Protein AF-0000000068093371 (afdb_homodimer)

Nearest PDB structures (foldseek):
  1np6-assembly1_B  TM=8.761E-01  e=6.088E-17  Escherichia coli
  1np6-assembly1_A  TM=8.769E-01  e=4.099E-15  Escherichia coli
  4nkr-assembly2_E  TM=7.618E-01  e=5.782E-09  Bacillus spizizenii str. W23
  1w2g-assembly1_A  TM=4.265E-01  e=1.765E-03  Mycobacterium tuberculosis
  6yt1-assembly1_B  TM=3.254E-01  e=2.588E-03  Mycobacterium tuberculosis H37Rv

Solvent-accessible surface area (backbone atoms only — not comparable to full-atom values): 20012 Å² total; per-residue (Å²): 124,40,22,34,34,30,46,41,62,60,89,81,30,46,62,68,60,45,48,38,54,33,44,41,53,40,38,75,72,70,42,46,37,28,38,37,35,51,41,93,52,83,77,73,59,56,51,90,86,37,69,64,41,45,35,46,74,32,58,27,42,32,38,34,44,34,30,76,50,34,36,36,40,36,39,53,38,78,91,48,77,64,78,51,71,53,60,56,58,69,72,52,78,92,37,44,34,37,44,30,37,54,66,78,86,52,80,58,49,22,34,35,33,43,34,64,90,62,74,64,81,73,59,65,81,81,38,82,34,48,64,30,36,31,23,77,54,84,70,94,73,81,84,59,54,73,38,51,60,84,38,44,67,57,50,45,51,48,49,74,70,61,42,39,52,41,70,58,50,40,54,59,65,70,46,77,78,70,83,126,124,40,22,33,34,32,43,40,62,59,89,81,30,45,61,68,61,44,49,37,54,32,43,42,54,41,38,74,73,72,40,46,38,27,39,37,35,52,42,93,53,83,76,72,58,56,52,90,85,38,69,65,41,45,35,46,73,31,58,29,41,32,36,35,44,34,30,75,50,33,36,37,40,36,38,52,39,79,91,46,76,64,80,49,70,55,60,56,59,69,72,54,78,91,38,44,34,37,44,30,35,54,68,80,86,53,82,58,50,21,34,35,34,43,36,63,91,61,73,65,81,81,58,54,92,80,33,86,34,44,65,29,36,30,23,77,54,84,70,94,74,82,86,59,54,74,38,51,60,84,39,43,68,57,50,46,51,47,49,74,70,62,42,38,52,41,70,59,50,39,54,58,66,69,46,76,79,70,84,126

Radius of gyration: 23.77 Å; Cα contacts (8 Å, |Δi|>4): 686; chains: 2; bounding box: 48×75×51 Å

InterPro domains:
  IPR004435 Molybdopterin-guanine dinucleotide biosynthesis protein B (MobB) domain [PF03205] (4-136)
  IPR004435 Molybdopterin-guanine dinucleotide biosynthesis protein B (MobB) domain [TIGR00176] (4-161)
  IPR027417 P-loop containing nucleoside triphosphate hydrolase [G3DSA:3.40.50.300] (1-163)
  IPR027417 P-loop containing nucleoside triphosphate hydrolase [SSF52540] (3-130)
  IPR052539 Molybdopterin-guanine dinucleotide biosynthesis adapter [PTHR40072] (3-162)

Structure (mmCIF, N/CA/C/O backbone):
data_AF-0000000068093371-model_v1
#
loop_
_entity.id
_entity.type
_entity.pdbx_description
1 polymer 'Molybdopterin-guanine dinucleotide biosynthesis protein B'
#
loop_
_atom_site.group_PDB
_atom_site.id
_atom_site.type_symbol
_atom_site.label_atom_id
_atom_site.label_alt_id
_atom_site.label_comp_id
_atom_site.label_asym_id
_atom_site.label_entity_id
_atom_site.label_seq_id
_atom_site.pdbx_PDB_ins_code
_atom_site.Cartn_x
_atom_site.Cartn_y
_atom_site.Cartn_z
_atom_site.occupancy
_atom_site.B_iso_or_equiv
_atom_site.auth_seq_id
_atom_site.auth_comp_id
_atom_site.auth_asym_id
_atom_site.auth_atom_id
_atom_site.pdbx_PDB_model_num
ATOM 1 N N . MET A 1 1 ? -9.281 -19.953 6.152 1 89.56 1 MET A N 1
ATOM 2 C CA . MET A 1 1 ? -7.84 -19.859 6.359 1 89.56 1 MET A CA 1
ATOM 3 C C . MET A 1 1 ? -7.125 -19.531 5.055 1 89.56 1 MET A C 1
ATOM 5 O O . MET A 1 1 ? -7.414 -20.125 4.012 1 89.56 1 MET A O 1
ATOM 9 N N . THR A 1 2 ? -6.227 -18.5 5.043 1 97.75 2 THR A N 1
ATOM 10 C CA . THR A 1 2 ? -5.551 -18.031 3.834 1 97.75 2 THR A CA 1
ATOM 11 C C . THR A 1 2 ? -4.562 -19.094 3.34 1 97.75 2 THR A C 1
ATOM 13 O O . THR A 1 2 ? -3.848 -19.703 4.137 1 97.75 2 THR A O 1
ATOM 16 N N . ARG A 1 3 ? -4.566 -19.344 2.066 1 98.44 3 ARG A N 1
ATOM 17 C CA . ARG A 1 3 ? -3.586 -20.234 1.441 1 98.44 3 ARG A CA 1
ATOM 18 C C . ARG A 1 3 ? -2.814 -19.5 0.346 1 98.44 3 ARG A C 1
ATOM 20 O O . ARG A 1 3 ? -3.293 -18.5 -0.201 1 98.44 3 ARG A O 1
ATOM 27 N N . ILE A 1 4 ? -1.592 -20.031 0.047 1 98.06 4 ILE A N 1
ATOM 28 C CA . ILE A 1 4 ? -0.713 -19.344 -0.888 1 98.06 4 ILE A CA 1
ATOM 29 C C . ILE A 1 4 ? -0.173 -20.328 -1.918 1 98.06 4 ILE A C 1
ATOM 31 O O . ILE A 1 4 ? 0.078 -21.484 -1.599 1 98.06 4 ILE A O 1
ATOM 35 N N . ILE A 1 5 ? 0.014 -19.891 -3.1 1 98 5 ILE A N 1
ATOM 36 C CA . ILE A 1 5 ? 0.664 -20.672 -4.141 1 98 5 ILE A CA 1
ATOM 37 C C . ILE A 1 5 ? 1.373 -19.75 -5.121 1 98 5 ILE A C 1
ATOM 39 O O . ILE A 1 5 ? 0.874 -18.656 -5.43 1 98 5 ILE A O 1
ATOM 43 N N . GLY A 1 6 ? 2.496 -20.188 -5.535 1 97.31 6 GLY A N 1
ATOM 44 C CA . GLY A 1 6 ? 3.279 -19.406 -6.477 1 97.31 6 GLY A CA 1
ATOM 45 C C . GLY A 1 6 ? 3.072 -19.828 -7.918 1 97.31 6 GLY A C 1
ATOM 46 O O . GLY A 1 6 ? 2.607 -20.938 -8.188 1 97.31 6 GLY A O 1
ATOM 47 N N . PHE A 1 7 ? 3.371 -18.938 -8.82 1 97.06 7 PHE A N 1
ATOM 48 C CA . PHE A 1 7 ? 3.451 -19.188 -10.25 1 97.06 7 PHE A CA 1
ATOM 49 C C . PHE A 1 7 ? 4.84 -18.859 -10.781 1 97.06 7 PHE A C 1
ATOM 51 O O . PHE A 1 7 ? 5.312 -17.719 -10.633 1 97.06 7 PHE A O 1
ATOM 58 N N . ALA A 1 8 ? 5.43 -19.828 -11.305 1 95.81 8 ALA A N 1
ATOM 59 C CA . ALA A 1 8 ? 6.785 -19.672 -11.82 1 95.81 8 ALA A CA 1
ATOM 60 C C . ALA A 1 8 ? 6.816 -19.828 -13.336 1 95.81 8 ALA A C 1
ATOM 62 O O . ALA A 1 8 ? 6.012 -20.578 -13.906 1 95.81 8 ALA A O 1
ATOM 63 N N . GLY A 1 9 ? 7.75 -19.234 -13.922 1 94.38 9 GLY A N 1
ATOM 64 C CA . GLY A 1 9 ? 7.934 -19.281 -15.359 1 94.38 9 GLY A CA 1
ATOM 65 C C . GLY A 1 9 ? 8.797 -18.156 -15.891 1 94.38 9 GLY A C 1
ATOM 66 O O . GLY A 1 9 ? 8.969 -17.125 -15.227 1 94.38 9 GLY A O 1
ATOM 67 N N . TRP A 1 10 ? 9.328 -18.359 -17.047 1 92.81 10 TRP A N 1
ATOM 68 C CA . TRP A 1 10 ? 10.172 -17.344 -17.672 1 92.81 10 TRP A CA 1
ATOM 69 C C . TRP A 1 10 ? 9.344 -16.172 -18.172 1 92.81 10 TRP A C 1
ATOM 71 O O . TRP A 1 10 ? 8.133 -16.297 -18.375 1 92.81 10 TRP A O 1
ATOM 81 N N . SER A 1 11 ? 10.023 -14.984 -18.25 1 89.69 11 SER A N 1
ATOM 82 C CA . SER A 1 11 ? 9.359 -13.844 -18.859 1 89.69 11 SER A CA 1
ATOM 83 C C . SER A 1 11 ? 8.742 -14.219 -20.203 1 89.69 11 SER A C 1
ATOM 85 O O . SER A 1 11 ? 9.375 -14.906 -21 1 89.69 11 SER A O 1
ATOM 87 N N . GLY A 1 12 ? 7.531 -13.859 -20.422 1 89.69 12 GLY A N 1
ATOM 88 C CA . GLY A 1 12 ? 6.867 -14.141 -21.672 1 89.69 12 GLY A CA 1
ATOM 89 C C . GLY A 1 12 ? 6.074 -15.43 -21.656 1 89.69 12 GLY A C 1
ATOM 90 O O . GLY A 1 12 ? 5.402 -15.766 -22.641 1 89.69 12 GLY A O 1
ATOM 91 N N . ALA A 1 13 ? 6.121 -16.125 -20.578 1 92.56 13 ALA A N 1
ATOM 92 C CA . ALA A 1 13 ? 5.438 -17.422 -20.484 1 92.56 13 ALA A CA 1
ATOM 93 C C . ALA A 1 13 ? 3.93 -17.234 -20.359 1 92.56 13 ALA A C 1
ATOM 95 O O . ALA A 1 13 ? 3.166 -18.188 -20.531 1 92.56 13 ALA A O 1
ATOM 96 N N . GLY A 1 14 ? 3.527 -16 -20.047 1 90.62 14 GLY A N 1
ATOM 97 C CA . GLY A 1 14 ? 2.102 -15.727 -19.953 1 90.62 14 GLY A CA 1
ATOM 98 C C . GLY A 1 14 ? 1.577 -15.742 -18.531 1 90.62 14 GLY A C 1
ATOM 99 O O . GLY A 1 14 ? 0.38 -15.938 -18.312 1 90.62 14 GLY A O 1
ATOM 100 N N . LYS A 1 15 ? 2.393 -15.602 -17.531 1 92.31 15 LYS A N 1
ATOM 101 C CA . LYS A 1 15 ? 1.997 -15.648 -16.125 1 92.31 15 LYS A CA 1
ATOM 102 C C . LYS A 1 15 ? 0.965 -14.57 -15.805 1 92.31 15 LYS A C 1
ATOM 104 O O . LYS A 1 15 ? -0.084 -14.867 -15.227 1 92.31 15 LYS A O 1
ATOM 109 N N . THR A 1 16 ? 1.227 -13.375 -16.156 1 88.81 16 THR A N 1
ATOM 110 C CA . THR A 1 16 ? 0.337 -12.258 -15.852 1 88.81 16 THR A CA 1
ATOM 111 C C . THR A 1 16 ? -1.037 -12.477 -16.484 1 88.81 16 THR A C 1
ATOM 113 O O . THR A 1 16 ? -2.062 -12.266 -15.828 1 88.81 16 THR A O 1
ATOM 116 N N . GLN A 1 17 ? -1.043 -12.914 -17.734 1 89.75 17 GLN A N 1
ATOM 117 C CA . GLN A 1 17 ? -2.305 -13.211 -18.406 1 89.75 17 GLN A CA 1
ATOM 118 C C . GLN A 1 17 ? -3.059 -14.328 -17.688 1 89.75 17 GLN A C 1
ATOM 120 O O . GLN A 1 17 ? -4.27 -14.234 -17.484 1 89.75 17 GLN A O 1
ATOM 125 N N . LEU A 1 18 ? -2.346 -15.328 -17.469 1 95.25 18 LEU A N 1
ATOM 126 C CA . LEU A 1 18 ? -2.963 -16.453 -16.797 1 95.25 18 LEU A CA 1
ATOM 127 C C . LEU A 1 18 ? -3.605 -16.016 -15.484 1 95.25 18 LEU A C 1
ATOM 129 O O . LEU A 1 18 ? -4.754 -16.359 -15.203 1 95.25 18 LEU A O 1
ATOM 133 N N . LEU A 1 19 ? -2.902 -15.211 -14.688 1 95.94 19 LEU A N 1
ATOM 134 C CA . LEU A 1 19 ? -3.406 -14.781 -13.391 1 95.94 19 LEU A CA 1
ATOM 135 C C . LEU A 1 19 ? -4.629 -13.883 -13.547 1 95.94 19 LEU A C 1
ATOM 137 O O . LEU A 1 19 ? -5.578 -13.977 -12.766 1 95.94 19 LEU A O 1
ATOM 141 N N . SER A 1 20 ? -4.629 -13.055 -14.516 1 94.69 20 SER A N 1
ATOM 142 C CA . SER A 1 20 ? -5.734 -12.125 -14.727 1 94.69 20 SER A CA 1
ATOM 143 C C . SER A 1 20 ? -7.031 -12.875 -15.031 1 94.69 20 SER A C 1
ATOM 145 O O . SER A 1 20 ? -8.117 -12.391 -14.719 1 94.69 20 SER A O 1
ATOM 147 N N . ARG A 1 21 ? -6.91 -14.016 -15.617 1 96.56 21 ARG A N 1
ATOM 148 C CA . ARG A 1 21 ? -8.094 -14.805 -15.945 1 96.56 21 ARG A CA 1
ATOM 149 C C . ARG A 1 21 ? -8.398 -15.82 -14.844 1 96.56 21 ARG A C 1
ATOM 151 O O . ARG A 1 21 ? -9.547 -16.25 -14.688 1 96.56 21 ARG A O 1
ATOM 158 N N . LEU A 1 22 ? -7.371 -16.172 -14.164 1 98.12 22 LEU A N 1
ATOM 159 C CA . LEU A 1 22 ? -7.531 -17.109 -13.055 1 98.12 22 LEU A CA 1
ATOM 160 C C . LEU A 1 22 ? -8.289 -16.453 -11.906 1 98.12 22 LEU A C 1
ATOM 162 O O . LEU A 1 22 ? -9.125 -17.109 -11.266 1 98.12 22 LEU A O 1
ATOM 166 N N . ILE A 1 23 ? -8.086 -15.195 -11.617 1 98.19 23 ILE A N 1
ATOM 167 C CA . ILE A 1 23 ? -8.664 -14.477 -10.484 1 98.19 23 ILE A CA 1
ATOM 168 C C . ILE A 1 23 ? -10.188 -14.492 -10.586 1 98.19 23 ILE A C 1
ATOM 170 O O . ILE A 1 23 ? -10.883 -14.938 -9.664 1 98.19 23 ILE A O 1
ATOM 174 N N . PRO A 1 24 ? -10.734 -14.164 -11.734 1 97.56 24 PRO A N 1
ATOM 175 C CA . PRO A 1 24 ? -12.195 -14.234 -11.859 1 97.56 24 PRO A CA 1
ATOM 176 C C . PRO A 1 24 ? -12.734 -15.648 -11.68 1 97.56 24 PRO A C 1
ATOM 178 O O . PRO A 1 24 ? -13.844 -15.828 -11.172 1 97.56 24 PRO A O 1
ATOM 181 N N . CYS A 1 25 ? -12 -16.578 -12.156 1 97.88 25 CYS A N 1
ATOM 182 C CA . CYS A 1 25 ? -12.422 -17.969 -12.016 1 97.88 25 CYS A CA 1
ATOM 183 C C . CYS A 1 25 ? -12.539 -18.359 -10.547 1 97.88 25 CYS A C 1
ATOM 185 O O . CYS A 1 25 ? -13.539 -18.938 -10.125 1 97.88 25 CYS A O 1
ATOM 187 N N . LEU A 1 26 ? -11.547 -18.016 -9.789 1 98.44 26 LEU A N 1
ATOM 188 C CA . LEU A 1 26 ? -11.555 -18.312 -8.359 1 98.44 26 LEU A CA 1
ATOM 189 C C . LEU A 1 26 ? -12.641 -17.516 -7.645 1 98.44 26 LEU A C 1
ATOM 191 O O . LEU A 1 26 ? -13.312 -18.047 -6.754 1 98.44 26 LEU A O 1
ATOM 195 N N . LYS A 1 27 ? -12.836 -16.312 -8.031 1 97.56 27 LYS A N 1
ATOM 196 C CA . LYS A 1 27 ? -13.883 -15.477 -7.441 1 97.56 27 LYS A CA 1
ATOM 197 C C . LYS A 1 27 ? -15.266 -16.062 -7.711 1 97.56 27 LYS A C 1
ATOM 199 O O . LYS A 1 27 ? -16.125 -16.062 -6.828 1 97.56 27 LYS A O 1
ATOM 204 N N . ALA A 1 28 ? -15.469 -16.516 -8.898 1 97.25 28 ALA A N 1
ATOM 205 C CA . ALA A 1 28 ? -16.75 -17.125 -9.281 1 97.25 28 ALA A CA 1
ATOM 206 C C . ALA A 1 28 ? -17.062 -18.344 -8.414 1 97.25 28 ALA A C 1
ATOM 208 O O . ALA A 1 28 ? -18.219 -18.688 -8.227 1 97.25 28 ALA A O 1
ATOM 209 N N . ARG A 1 29 ? -16.062 -18.906 -7.922 1 98.06 29 ARG A N 1
ATOM 210 C CA . ARG A 1 29 ? -16.219 -20.078 -7.055 1 98.06 29 ARG A CA 1
ATOM 211 C C . ARG A 1 29 ? -16.438 -19.656 -5.605 1 98.06 29 ARG A C 1
ATOM 213 O O . ARG A 1 29 ? -16.531 -20.5 -4.715 1 98.06 29 ARG A O 1
ATOM 220 N N . GLY A 1 30 ? -16.406 -18.375 -5.352 1 97.25 30 GLY A N 1
ATOM 221 C CA . GLY A 1 30 ? -16.719 -17.859 -4.031 1 97.25 30 GLY A CA 1
ATOM 222 C C . GLY A 1 30 ? -15.484 -17.547 -3.209 1 97.25 30 GLY A C 1
ATOM 223 O O . GLY A 1 30 ? -15.578 -17.312 -2.002 1 97.25 30 GLY A O 1
ATOM 224 N N . HIS A 1 31 ? -14.289 -17.547 -3.838 1 98.12 31 HIS A N 1
ATOM 225 C CA . HIS A 1 31 ? -13.055 -17.312 -3.094 1 98.12 31 HIS A CA 1
ATOM 226 C C . HIS A 1 31 ? -12.625 -15.852 -3.18 1 98.12 31 HIS A C 1
ATOM 228 O O . HIS A 1 31 ? -12.75 -15.227 -4.234 1 98.12 31 HIS A O 1
ATOM 234 N N . SER A 1 32 ? -12.172 -15.297 -2.08 1 97.69 32 SER A N 1
ATOM 235 C CA . SER A 1 32 ? -11.43 -14.039 -2.121 1 97.69 32 SER A CA 1
ATOM 236 C C . SER A 1 32 ? -9.969 -14.273 -2.51 1 97.69 32 SER A C 1
ATOM 238 O O . SER A 1 32 ? -9.367 -15.273 -2.115 1 97.69 32 SER A O 1
ATOM 240 N N . VAL A 1 33 ? -9.43 -13.305 -3.34 1 98.38 33 VAL A N 1
ATOM 241 C CA . VAL A 1 33 ? -8.102 -13.555 -3.902 1 98.38 33 VAL A CA 1
ATOM 242 C C . VAL A 1 33 ? -7.277 -12.266 -3.863 1 98.38 33 VAL A C 1
ATOM 244 O O . VAL A 1 33 ? -7.793 -11.18 -4.156 1 98.38 33 VAL A O 1
ATOM 247 N N . SER A 1 34 ? -6.02 -12.32 -3.463 1 98.44 34 SER A N 1
ATOM 248 C CA . SER A 1 34 ? -5.027 -11.258 -3.596 1 98.44 34 SER A CA 1
ATOM 249 C C . SER A 1 34 ? -3.795 -11.75 -4.352 1 98.44 34 SER A C 1
ATOM 251 O O . SER A 1 34 ? -3.617 -12.953 -4.551 1 98.44 34 SER A O 1
ATOM 253 N N . THR A 1 35 ? -3.002 -10.82 -4.832 1 98.06 35 THR A N 1
ATOM 254 C CA . THR A 1 35 ? -1.802 -11.195 -5.57 1 98.06 35 THR A CA 1
ATOM 255 C C . THR A 1 35 ? -0.577 -10.477 -5.016 1 98.06 35 THR A C 1
ATOM 257 O O . THR A 1 35 ? -0.692 -9.375 -4.469 1 98.06 35 THR A O 1
ATOM 260 N N . LEU A 1 36 ? 0.534 -11.117 -5.094 1 97.38 36 LEU A N 1
ATOM 261 C CA . LEU A 1 36 ? 1.845 -10.594 -4.73 1 97.38 36 LEU A CA 1
ATOM 262 C C . LEU A 1 36 ? 2.861 -10.844 -5.836 1 97.38 36 LEU A C 1
ATOM 264 O O . LEU A 1 36 ? 2.994 -11.977 -6.316 1 97.38 36 LEU A O 1
ATOM 268 N N . LYS A 1 37 ? 3.49 -9.781 -6.281 1 94.56 37 LYS A N 1
ATOM 269 C CA . LYS A 1 37 ? 4.484 -9.922 -7.344 1 94.56 37 LYS A CA 1
ATOM 270 C C . LYS A 1 37 ? 5.805 -9.266 -6.949 1 94.56 37 LYS A C 1
ATOM 272 O O . LYS A 1 37 ? 5.824 -8.125 -6.492 1 94.56 37 LYS A O 1
ATOM 277 N N . HIS A 1 38 ? 6.84 -9.961 -7.086 1 93.44 38 HIS A N 1
ATOM 278 C CA . HIS A 1 38 ? 8.172 -9.367 -7.008 1 93.44 38 HIS A CA 1
ATOM 279 C C . HIS A 1 38 ? 8.68 -8.984 -8.391 1 93.44 38 HIS A C 1
ATOM 281 O O . HIS A 1 38 ? 8.859 -9.844 -9.258 1 93.44 38 HIS A O 1
ATOM 287 N N . ALA A 1 39 ? 8.914 -7.688 -8.531 1 87.56 39 ALA A N 1
ATOM 288 C CA . ALA A 1 39 ? 9.406 -7.176 -9.812 1 87.56 39 ALA A CA 1
ATOM 289 C C . ALA A 1 39 ? 10.93 -7.074 -9.805 1 87.56 39 ALA A C 1
ATOM 291 O O . ALA A 1 39 ? 11.523 -6.609 -8.828 1 87.56 39 ALA A O 1
ATOM 292 N N . HIS A 1 40 ? 11.57 -7.598 -10.812 1 79.12 40 HIS A N 1
ATOM 293 C CA . HIS A 1 40 ? 13.023 -7.559 -10.93 1 79.12 40 HIS A CA 1
ATOM 294 C C . HIS A 1 40 ? 13.516 -6.133 -11.164 1 79.12 40 HIS A C 1
ATOM 296 O O . HIS A 1 40 ? 14.641 -5.793 -10.797 1 79.12 40 HIS A O 1
ATOM 302 N N . HIS A 1 41 ? 12.711 -5.375 -11.797 1 77.56 41 HIS A N 1
ATOM 303 C CA . HIS A 1 41 ? 13.102 -3.996 -12.055 1 77.56 41 HIS A CA 1
ATOM 304 C C . HIS A 1 41 ? 12.352 -3.029 -11.141 1 77.56 41 HIS A C 1
ATOM 306 O O . HIS A 1 41 ? 11.281 -3.359 -10.625 1 77.56 41 HIS A O 1
ATOM 312 N N . THR A 1 42 ? 13.07 -1.919 -10.992 1 72 42 THR A N 1
ATOM 313 C CA . THR A 1 42 ? 12.438 -0.863 -10.211 1 72 42 THR A CA 1
ATOM 314 C C . THR A 1 42 ? 11.148 -0.398 -10.883 1 72 42 THR A C 1
ATOM 316 O O . THR A 1 42 ? 11.094 -0.253 -12.109 1 72 42 THR A O 1
ATOM 319 N N . PHE A 1 43 ? 10.094 -0.419 -10.133 1 75.25 43 PHE A N 1
ATOM 320 C CA . PHE A 1 43 ? 8.797 0.019 -10.633 1 75.25 43 PHE A CA 1
ATOM 321 C C . PHE A 1 43 ? 8.344 1.291 -9.93 1 75.25 43 PHE A C 1
ATOM 323 O O . PHE A 1 43 ? 8.875 1.646 -8.875 1 75.25 43 PHE A O 1
ATOM 330 N N . ASP A 1 44 ? 7.613 2.096 -10.711 1 76.12 44 ASP A N 1
ATOM 331 C CA . ASP A 1 44 ? 6.871 3.176 -10.062 1 76.12 44 ASP A CA 1
ATOM 332 C C . ASP A 1 44 ? 5.375 3.061 -10.344 1 76.12 44 ASP A C 1
ATOM 334 O O . ASP A 1 44 ? 4.949 3.123 -11.5 1 76.12 44 ASP A O 1
ATOM 338 N N . ILE A 1 45 ? 4.629 2.723 -9.297 1 76.81 45 ILE A N 1
ATOM 339 C CA . ILE A 1 45 ? 3.189 2.553 -9.461 1 76.81 45 ILE A CA 1
ATOM 340 C C . ILE A 1 45 ? 2.52 3.918 -9.602 1 76.81 45 ILE A C 1
ATOM 342 O O . ILE A 1 45 ? 1.455 4.035 -10.211 1 76.81 45 ILE A O 1
ATOM 346 N N . ASP A 1 46 ? 3.156 4.91 -9.016 1 78.44 46 ASP A N 1
ATOM 347 C CA . ASP A 1 46 ? 2.555 6.242 -9.078 1 78.44 46 ASP A CA 1
ATOM 348 C C . ASP A 1 46 ? 3.176 7.07 -10.203 1 78.44 46 ASP A C 1
ATOM 350 O O . ASP A 1 46 ? 4.09 6.613 -10.891 1 78.44 46 ASP A O 1
ATOM 354 N N . THR A 1 47 ? 2.449 8.156 -10.57 1 76.19 47 THR A N 1
ATOM 355 C CA . THR A 1 47 ? 2.863 9.031 -11.656 1 76.19 47 THR A CA 1
ATOM 356 C C . THR A 1 47 ? 3.523 10.297 -11.102 1 76.19 47 THR A C 1
ATOM 358 O O . THR A 1 47 ? 3.033 10.891 -10.141 1 76.19 47 THR A O 1
ATOM 361 N N . PRO A 1 48 ? 4.641 10.695 -11.773 1 71.88 48 PRO A N 1
ATOM 362 C CA . PRO A 1 48 ? 5.238 11.969 -11.391 1 71.88 48 PRO A CA 1
ATOM 363 C C . PRO A 1 48 ? 4.227 13.117 -11.383 1 71.88 48 PRO A C 1
ATOM 365 O O . PRO A 1 48 ? 3.4 13.219 -12.289 1 71.88 48 PRO A O 1
ATOM 368 N N . GLY A 1 49 ? 4.273 13.93 -10.289 1 72.44 49 GLY A N 1
ATOM 369 C CA . GLY A 1 49 ? 3.363 15.055 -10.188 1 72.44 49 GLY A CA 1
ATOM 370 C C . GLY A 1 49 ? 2.236 14.82 -9.195 1 72.44 49 GLY A C 1
ATOM 371 O O . GLY A 1 49 ? 1.588 15.773 -8.75 1 72.44 49 GLY A O 1
ATOM 372 N N . LYS A 1 50 ? 2.02 13.586 -8.844 1 80.94 50 LYS A N 1
ATOM 373 C CA . LYS A 1 50 ? 1.003 13.273 -7.848 1 80.94 50 LYS A CA 1
ATOM 374 C C . LYS A 1 50 ? 1.522 13.539 -6.438 1 80.94 50 LYS A C 1
ATOM 376 O O . LYS A 1 50 ? 2.734 13.562 -6.211 1 80.94 50 LYS A O 1
ATOM 381 N N . ASP A 1 51 ? 0.644 13.812 -5.57 1 84.44 51 ASP A N 1
ATOM 382 C CA . ASP A 1 51 ? 1.012 14.078 -4.184 1 84.44 51 ASP A CA 1
ATOM 383 C C . ASP A 1 51 ? 1.846 12.938 -3.605 1 84.44 51 ASP A C 1
ATOM 385 O O . ASP A 1 51 ? 2.842 13.172 -2.92 1 84.44 51 ASP A O 1
ATOM 389 N N . SER A 1 52 ? 1.433 11.711 -3.928 1 87.81 52 SER A N 1
ATOM 390 C CA . SER A 1 52 ? 2.145 10.547 -3.412 1 87.81 52 SER A CA 1
ATOM 391 C C . SER A 1 52 ? 3.592 10.523 -3.893 1 87.81 52 SER A C 1
ATOM 393 O O . SER A 1 52 ? 4.508 10.281 -3.105 1 87.81 52 SER A O 1
ATOM 395 N N . PHE A 1 53 ? 3.807 10.844 -5.164 1 86.81 53 PHE A N 1
ATOM 396 C CA . PHE A 1 53 ? 5.145 10.875 -5.746 1 86.81 53 PHE A CA 1
ATOM 397 C C . PHE A 1 53 ? 5.992 11.961 -5.086 1 86.81 53 PHE A C 1
ATOM 399 O O . PHE A 1 53 ? 7.133 11.711 -4.691 1 86.81 53 PHE A O 1
ATOM 406 N N . ARG A 1 54 ? 5.438 13.086 -4.93 1 90.31 54 ARG A N 1
ATOM 407 C CA . ARG A 1 54 ? 6.145 14.219 -4.348 1 90.31 54 ARG A CA 1
ATOM 408 C C . ARG A 1 54 ? 6.586 13.914 -2.92 1 90.31 54 ARG A C 1
ATOM 410 O O . ARG A 1 54 ? 7.711 14.234 -2.531 1 90.31 54 ARG A O 1
ATOM 417 N N . HIS A 1 55 ? 5.734 13.344 -2.18 1 94.06 55 HIS A N 1
ATOM 418 C CA . HIS A 1 55 ? 6.062 13.055 -0.789 1 94.06 55 HIS A CA 1
ATOM 419 C C . HIS A 1 55 ? 7.156 12 -0.688 1 94.06 55 HIS A C 1
ATOM 421 O O . HIS A 1 55 ? 8.047 12.102 0.156 1 94.06 55 HIS A O 1
ATOM 427 N N . ARG A 1 56 ? 7.098 10.977 -1.554 1 92.5 56 ARG A N 1
ATOM 428 C CA . ARG A 1 56 ? 8.133 9.953 -1.568 1 92.5 56 ARG A CA 1
ATOM 429 C C . ARG A 1 56 ? 9.492 10.555 -1.932 1 92.5 56 ARG A C 1
ATOM 431 O O . ARG A 1 56 ? 10.492 10.281 -1.267 1 92.5 56 ARG A O 1
ATOM 438 N N . GLU A 1 57 ? 9.469 11.352 -2.938 1 92 57 GLU A N 1
ATOM 439 C CA . GLU A 1 57 ? 10.695 12.008 -3.377 1 92 57 GLU A CA 1
ATOM 440 C C . GLU A 1 57 ? 11.258 12.914 -2.285 1 92 57 GLU A C 1
ATOM 442 O O . GLU A 1 57 ? 12.477 13.055 -2.15 1 92 57 GLU A O 1
ATOM 447 N N . ALA A 1 58 ? 10.328 13.5 -1.53 1 94.44 58 ALA A N 1
ATOM 448 C CA . ALA A 1 58 ? 10.719 14.414 -0.46 1 94.44 58 ALA A CA 1
ATOM 449 C C . ALA A 1 58 ? 11.328 13.648 0.713 1 94.44 58 ALA A C 1
ATOM 451 O O . ALA A 1 58 ? 11.898 14.258 1.626 1 94.44 58 ALA A O 1
ATOM 452 N N . GLY A 1 59 ? 11.156 12.336 0.738 1 95.25 59 GLY A N 1
ATOM 453 C CA . GLY A 1 59 ? 11.852 11.555 1.748 1 95.25 59 GLY A CA 1
ATOM 454 C C . GLY A 1 59 ? 10.922 10.797 2.67 1 95.25 59 GLY A C 1
ATOM 455 O O . GLY A 1 59 ? 11.359 10.164 3.631 1 95.25 59 GLY A O 1
ATOM 456 N N . ALA A 1 60 ? 9.648 10.867 2.438 1 96.81 60 ALA A N 1
ATOM 457 C CA . ALA A 1 60 ? 8.703 10.133 3.273 1 96.81 60 ALA A CA 1
ATOM 458 C C . ALA A 1 60 ? 8.992 8.633 3.232 1 96.81 60 ALA A C 1
ATOM 460 O O . ALA A 1 60 ? 9.289 8.078 2.17 1 96.81 60 ALA A O 1
ATOM 461 N N . THR A 1 61 ? 8.883 7.977 4.398 1 96.81 61 THR A N 1
ATOM 462 C CA . THR A 1 61 ? 9.078 6.531 4.488 1 96.81 61 THR A CA 1
ATOM 463 C C . THR A 1 61 ? 7.918 5.793 3.822 1 96.81 61 THR A C 1
ATOM 465 O O . THR A 1 61 ? 8.133 4.898 3.002 1 96.81 61 THR A O 1
ATOM 468 N N . GLU A 1 62 ? 6.754 6.164 4.168 1 97.56 62 GLU A N 1
ATOM 469 C CA . GLU A 1 62 ? 5.531 5.633 3.562 1 97.56 62 GLU A CA 1
ATOM 470 C C . GLU A 1 62 ? 4.578 6.758 3.17 1 97.56 62 GLU A C 1
ATOM 472 O O . GLU A 1 62 ? 4.547 7.809 3.818 1 97.56 62 GLU A O 1
ATOM 477 N N . VAL A 1 63 ? 3.875 6.5 2.141 1 96.44 63 VAL A N 1
ATOM 478 C CA . VAL A 1 63 ? 2.766 7.348 1.717 1 96.44 63 VAL A CA 1
ATOM 479 C C . VAL A 1 63 ? 1.499 6.508 1.568 1 96.44 63 VAL A C 1
ATOM 481 O O . VAL A 1 63 ? 1.488 5.512 0.839 1 96.44 63 VAL A O 1
ATOM 484 N N . LEU A 1 64 ? 0.491 6.863 2.309 1 96.94 64 LEU A N 1
ATOM 485 C CA . LEU A 1 64 ? -0.804 6.203 2.195 1 96.94 64 LEU A CA 1
ATOM 486 C C . LEU A 1 64 ? -1.851 7.152 1.622 1 96.94 64 LEU A C 1
ATOM 488 O O . LEU A 1 64 ? -2.043 8.258 2.137 1 96.94 64 LEU A O 1
ATOM 492 N N . ILE A 1 65 ? -2.455 6.781 0.553 1 94.62 65 ILE A N 1
ATOM 493 C CA . ILE A 1 65 ? -3.557 7.531 -0.042 1 94.62 65 ILE A CA 1
ATOM 494 C C . ILE A 1 65 ? -4.844 6.715 0.046 1 94.62 65 ILE A C 1
ATOM 496 O O . ILE A 1 65 ? -4.879 5.555 -0.368 1 94.62 65 ILE A O 1
ATOM 500 N N . ALA A 1 66 ? -5.867 7.328 0.586 1 94.62 66 ALA A N 1
ATOM 501 C CA . ALA A 1 66 ? -7.141 6.637 0.764 1 94.62 66 ALA A CA 1
ATOM 502 C C . ALA A 1 66 ? -8.273 7.398 0.091 1 94.62 66 ALA A C 1
ATOM 504 O O . ALA A 1 66 ? -8.258 8.633 0.039 1 94.62 66 ALA A O 1
ATOM 505 N N . SER A 1 67 ? -9.203 6.703 -0.402 1 92.25 67 SER A N 1
ATOM 506 C CA . SER A 1 67 ? -10.453 7.223 -0.951 1 92.25 67 SER A CA 1
ATOM 507 C C . SER A 1 67 ? -11.617 6.289 -0.65 1 92.25 67 SER A C 1
ATOM 509 O O . SER A 1 67 ? -11.469 5.32 0.101 1 92.25 67 SER A O 1
ATOM 511 N N . SER A 1 68 ? -12.789 6.664 -1.206 1 90.44 68 SER A N 1
ATOM 512 C CA . SER A 1 68 ? -13.969 5.836 -1.003 1 90.44 68 SER A CA 1
ATOM 513 C C . SER A 1 68 ? -13.883 4.535 -1.799 1 90.44 68 SER A C 1
ATOM 515 O O . SER A 1 68 ? -14.609 3.582 -1.522 1 90.44 68 SER A O 1
ATOM 517 N N . ALA A 1 69 ? -13 4.406 -2.771 1 91.62 69 ALA A N 1
ATOM 518 C CA . ALA A 1 69 ? -12.938 3.24 -3.648 1 91.62 69 ALA A CA 1
ATOM 519 C C . ALA A 1 69 ? -11.82 2.291 -3.23 1 91.62 69 ALA A C 1
ATOM 521 O O . ALA A 1 69 ? -11.945 1.072 -3.365 1 91.62 69 ALA A O 1
ATOM 522 N N . ARG A 1 70 ? -10.742 2.916 -2.799 1 93.88 70 ARG A N 1
ATOM 523 C CA . ARG A 1 70 ? -9.555 2.107 -2.512 1 93.88 70 ARG A CA 1
ATOM 524 C C . ARG A 1 70 ? -8.562 2.875 -1.645 1 93.88 70 ARG A C 1
ATOM 526 O O . ARG A 1 70 ? -8.719 4.082 -1.434 1 93.88 70 ARG A O 1
ATOM 533 N N . TRP A 1 71 ? -7.582 2.166 -1.156 1 94.56 71 TRP A N 1
ATOM 534 C CA . TRP A 1 71 ? -6.406 2.822 -0.597 1 94.56 71 TRP A CA 1
ATOM 535 C C . TRP A 1 71 ? -5.125 2.158 -1.089 1 94.56 71 TRP A C 1
ATOM 537 O O . TRP A 1 71 ? -5.137 0.99 -1.485 1 94.56 71 TRP A O 1
ATOM 547 N N . ALA A 1 72 ? -4.074 2.928 -1.118 1 95.06 72 ALA A N 1
ATOM 548 C CA . ALA A 1 72 ? -2.75 2.494 -1.56 1 95.06 72 ALA A CA 1
ATOM 549 C C . ALA A 1 72 ? -1.676 2.898 -0.555 1 95.06 72 ALA A C 1
ATOM 551 O O . ALA A 1 72 ? -1.665 4.035 -0.072 1 95.06 72 ALA A O 1
ATOM 552 N N . LEU A 1 73 ? -0.871 1.995 -0.19 1 96.44 73 LEU A N 1
ATOM 553 C CA . LEU A 1 73 ? 0.269 2.213 0.694 1 96.44 73 LEU A CA 1
ATOM 554 C C . LEU A 1 73 ? 1.58 1.934 -0.032 1 96.44 73 LEU A C 1
ATOM 556 O O . LEU A 1 73 ? 1.776 0.842 -0.573 1 96.44 73 LEU A O 1
ATOM 560 N N . MET A 1 74 ? 2.422 2.922 -0.07 1 95.38 74 MET A N 1
ATOM 561 C CA . MET A 1 74 ? 3.742 2.781 -0.681 1 95.38 74 MET A CA 1
ATOM 562 C C . MET A 1 74 ? 4.844 2.924 0.364 1 95.38 74 MET A C 1
ATOM 564 O O . MET A 1 74 ? 4.805 3.836 1.191 1 95.38 74 MET A O 1
ATOM 568 N N . HIS A 1 75 ? 5.777 2.076 0.295 1 96.25 75 HIS A N 1
ATOM 569 C CA . HIS A 1 75 ? 6.906 2.07 1.219 1 96.25 75 HIS A CA 1
ATOM 570 C C . HIS A 1 75 ? 8.227 2.152 0.469 1 96.25 75 HIS A C 1
ATOM 572 O O . HIS A 1 75 ? 8.539 1.289 -0.355 1 96.25 75 HIS A O 1
ATOM 578 N N . GLU A 1 76 ? 9.008 3.15 0.778 1 95.12 76 GLU A N 1
ATOM 579 C CA . GLU A 1 76 ? 10.344 3.309 0.208 1 95.12 76 GLU A CA 1
ATOM 580 C C . GLU A 1 76 ? 11.391 2.611 1.065 1 95.12 76 GLU A C 1
ATOM 582 O O . GLU A 1 76 ? 11.539 2.922 2.25 1 95.12 76 GLU A O 1
ATOM 587 N N . LEU A 1 77 ? 12.117 1.667 0.486 1 93.31 77 LEU A N 1
ATOM 588 C CA . LEU A 1 77 ? 13.102 0.916 1.257 1 93.31 77 LEU A CA 1
ATOM 589 C C . LEU A 1 77 ? 14.344 1.766 1.537 1 93.31 77 LEU A C 1
ATOM 591 O O . LEU A 1 77 ? 14.898 1.714 2.635 1 93.31 77 LEU A O 1
ATOM 595 N N . ARG A 1 78 ? 14.797 2.568 0.434 1 89.94 78 ARG A N 1
ATOM 596 C CA . ARG A 1 78 ? 16.016 3.359 0.529 1 89.94 78 ARG A CA 1
ATOM 597 C C . ARG A 1 78 ? 17.188 2.498 0.987 1 89.94 78 ARG A C 1
ATOM 599 O O . ARG A 1 78 ? 17.609 1.583 0.276 1 89.94 78 ARG A O 1
ATOM 606 N N . ASP A 1 79 ? 17.641 2.531 2.334 1 87.06 79 ASP A N 1
ATOM 607 C CA . ASP A 1 79 ? 18.812 1.795 2.779 1 87.06 79 ASP A CA 1
ATOM 608 C C . ASP A 1 79 ? 18.422 0.529 3.535 1 87.06 79 ASP A C 1
ATOM 610 O O . ASP A 1 79 ? 19.281 -0.177 4.07 1 87.06 79 ASP A O 1
ATOM 614 N N . GLU A 1 80 ? 17.172 0.262 3.527 1 90.81 80 GLU A N 1
ATOM 615 C CA . GLU A 1 80 ? 16.703 -0.95 4.199 1 90.81 80 GLU A CA 1
ATOM 616 C C . GLU A 1 80 ? 16.859 -2.172 3.295 1 90.81 80 GLU A C 1
ATOM 618 O O . GLU A 1 80 ? 16.812 -2.053 2.07 1 90.81 80 GLU A O 1
ATOM 623 N N . PRO A 1 81 ? 17.078 -3.324 3.916 1 91.94 81 PRO A N 1
ATOM 624 C CA . PRO A 1 81 ? 17.125 -4.547 3.111 1 91.94 81 PRO A CA 1
ATOM 625 C C . PRO A 1 81 ? 15.805 -4.855 2.422 1 91.94 81 PRO A C 1
ATOM 627 O O . PRO A 1 81 ? 14.742 -4.492 2.93 1 91.94 81 PRO A O 1
ATOM 630 N N . GLU A 1 82 ? 15.906 -5.477 1.296 1 91.12 82 GLU A N 1
ATOM 631 C CA . GLU A 1 82 ? 14.703 -5.934 0.607 1 91.12 82 GLU A CA 1
ATOM 632 C C . GLU A 1 82 ? 13.891 -6.883 1.483 1 91.12 82 GLU A C 1
ATOM 634 O O . GLU A 1 82 ? 14.445 -7.797 2.094 1 91.12 82 GLU A O 1
ATOM 639 N N . PRO A 1 83 ? 12.602 -6.613 1.582 1 91.88 83 PRO A N 1
ATOM 640 C CA . PRO A 1 83 ? 11.789 -7.508 2.412 1 91.88 83 PRO A CA 1
ATOM 641 C C . PRO A 1 83 ? 11.711 -8.922 1.848 1 91.88 83 PRO A C 1
ATOM 643 O O . PRO A 1 83 ? 11.656 -9.102 0.628 1 91.88 83 PRO A O 1
ATOM 646 N N . GLU A 1 84 ? 11.695 -9.859 2.738 1 92.44 84 GLU A N 1
ATOM 647 C CA . GLU A 1 84 ? 11.5 -11.25 2.344 1 92.44 84 GLU A CA 1
ATOM 648 C C . GLU A 1 84 ? 10.023 -11.555 2.107 1 92.44 84 GLU A C 1
ATOM 650 O O . GLU A 1 84 ? 9.148 -10.82 2.576 1 92.44 84 GLU A O 1
ATOM 655 N N . LEU A 1 85 ? 9.766 -12.648 1.397 1 95.06 85 LEU A N 1
ATOM 656 C CA . LEU A 1 85 ? 8.398 -13.039 1.044 1 95.06 85 LEU A CA 1
ATOM 657 C C . LEU A 1 85 ? 7.508 -13.078 2.279 1 95.06 85 LEU A C 1
ATOM 659 O O . LEU A 1 85 ? 6.402 -12.539 2.271 1 95.06 85 LEU A O 1
ATOM 663 N N . GLY A 1 86 ? 8.008 -13.727 3.336 1 93.75 86 GLY A N 1
ATOM 664 C CA . GLY A 1 86 ? 7.219 -13.852 4.551 1 93.75 86 GLY A CA 1
ATOM 665 C C . GLY A 1 86 ? 6.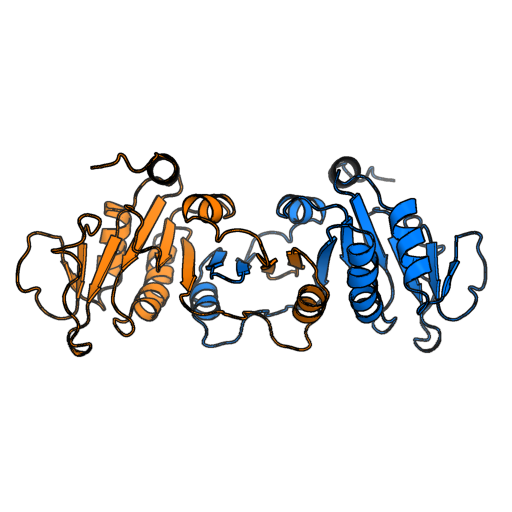801 -12.516 5.133 1 93.75 86 GLY A C 1
ATOM 666 O O . GLY A 1 86 ? 5.676 -12.367 5.621 1 93.75 86 GLY A O 1
ATOM 667 N N . GLU A 1 87 ? 7.684 -11.531 5.121 1 93.19 87 GLU A N 1
ATOM 668 C CA . GLU A 1 87 ? 7.398 -10.203 5.645 1 93.19 87 GLU A CA 1
ATOM 669 C C . GLU A 1 87 ? 6.309 -9.508 4.828 1 93.19 87 GLU A C 1
ATOM 671 O O . GLU A 1 87 ? 5.43 -8.852 5.391 1 93.19 87 GLU A O 1
ATOM 676 N N . LEU A 1 88 ? 6.379 -9.625 3.549 1 95.88 88 LEU A N 1
ATOM 677 C CA . LEU A 1 88 ? 5.398 -9.016 2.66 1 95.88 88 LEU A CA 1
ATOM 678 C C . LEU A 1 88 ? 4.023 -9.648 2.852 1 95.88 88 LEU A C 1
ATOM 680 O O . LEU A 1 88 ? 3.018 -8.938 2.938 1 95.88 88 LEU A O 1
ATOM 684 N N . LEU A 1 89 ? 3.996 -10.969 2.932 1 95.94 89 LEU A N 1
ATOM 685 C CA . LEU A 1 89 ? 2.748 -11.695 3.137 1 95.94 89 LEU A CA 1
ATOM 686 C C . LEU A 1 89 ? 2.072 -11.258 4.434 1 95.94 89 LEU A C 1
ATOM 688 O O . LEU A 1 89 ? 0.844 -11.172 4.5 1 95.94 89 LEU A O 1
ATOM 692 N N . ALA A 1 90 ? 2.854 -10.938 5.41 1 91.44 90 ALA A N 1
ATOM 693 C CA . ALA A 1 90 ? 2.342 -10.547 6.723 1 91.44 90 ALA A CA 1
ATOM 694 C C . ALA A 1 90 ? 1.664 -9.18 6.66 1 91.44 90 ALA A C 1
ATOM 696 O O . ALA A 1 90 ? 0.893 -8.82 7.555 1 91.44 90 ALA A O 1
ATOM 697 N N . ARG A 1 91 ? 1.904 -8.398 5.703 1 93.19 91 ARG A N 1
ATOM 698 C CA . ARG A 1 91 ? 1.337 -7.059 5.566 1 93.19 91 ARG A CA 1
ATOM 699 C C . ARG A 1 91 ? -0.042 -7.113 4.918 1 93.19 91 ARG A C 1
ATOM 701 O O . ARG A 1 91 ? -0.794 -6.137 4.965 1 93.19 91 ARG A O 1
ATOM 708 N N . MET A 1 92 ? -0.398 -8.211 4.336 1 95.88 92 MET A N 1
ATOM 709 C CA . MET A 1 92 ? -1.603 -8.305 3.518 1 95.88 92 MET A CA 1
ATOM 710 C C . MET A 1 92 ? -2.803 -8.727 4.359 1 95.88 92 MET A C 1
ATOM 712 O O . MET A 1 92 ? -2.648 -9.438 5.355 1 95.88 92 MET A O 1
ATOM 716 N N . CYS A 1 93 ? -3.949 -8.297 4.02 1 93.94 93 CYS A N 1
ATOM 717 C CA . CYS A 1 93 ? -5.18 -8.695 4.691 1 93.94 93 CYS A CA 1
ATOM 718 C C . CYS A 1 93 ? -5.52 -10.148 4.383 1 93.94 93 CYS A C 1
ATOM 720 O O . CYS A 1 93 ? -5.125 -10.672 3.34 1 93.94 93 CYS A O 1
ATOM 722 N N . PRO A 1 94 ? -6.234 -10.789 5.266 1 95.69 94 PRO A N 1
ATOM 723 C CA . PRO A 1 94 ? -6.609 -12.188 5.023 1 95.69 94 PRO A CA 1
ATOM 724 C C . PRO A 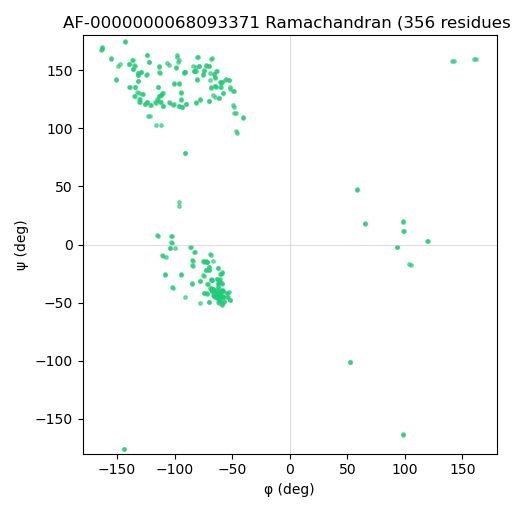1 94 ? -7.539 -12.344 3.822 1 95.69 94 PRO A C 1
ATOM 726 O O . PRO A 1 94 ? -8.492 -11.578 3.664 1 95.69 94 PRO A O 1
ATOM 729 N N . VAL A 1 95 ? -7.312 -13.32 2.982 1 97.69 95 VAL A N 1
ATOM 730 C CA . VAL A 1 95 ? -8.141 -13.805 1.884 1 97.69 95 VAL A CA 1
ATOM 731 C C . VAL A 1 95 ? -8.039 -15.328 1.79 1 97.69 95 VAL A C 1
ATOM 733 O O . VAL A 1 95 ? -7.27 -15.953 2.521 1 97.69 95 VAL A O 1
ATOM 736 N N . ASP A 1 96 ? -8.852 -15.883 0.889 1 98.31 96 ASP A N 1
ATOM 737 C CA . ASP A 1 96 ? -8.781 -17.328 0.726 1 98.31 96 ASP A CA 1
ATOM 738 C C . ASP A 1 96 ? -7.488 -17.75 0.032 1 98.31 96 ASP A C 1
ATOM 740 O O . ASP A 1 96 ? -6.84 -18.703 0.443 1 98.31 96 ASP A O 1
ATOM 744 N N . PHE A 1 97 ? -7.078 -17 -1.024 1 98.62 97 PHE A N 1
ATOM 745 C CA . PHE A 1 97 ? -5.879 -17.359 -1.77 1 98.62 97 PHE A CA 1
ATOM 746 C C . PHE A 1 97 ? -5.008 -16.141 -2.031 1 98.62 97 PHE A C 1
ATOM 748 O O . PHE A 1 97 ? -5.516 -15.078 -2.395 1 98.62 97 PHE A O 1
ATOM 755 N N . ILE A 1 98 ? -3.75 -16.25 -1.851 1 98.62 98 ILE A N 1
ATOM 756 C CA . ILE A 1 98 ? -2.758 -15.305 -2.344 1 98.62 98 ILE A CA 1
ATOM 757 C C . ILE A 1 98 ? -1.937 -15.953 -3.459 1 98.62 98 ILE A C 1
ATOM 759 O O . ILE A 1 98 ? -1.301 -16.984 -3.252 1 98.62 98 ILE A O 1
ATOM 763 N N . LEU A 1 99 ? -1.984 -15.391 -4.645 1 98.5 99 LEU A N 1
ATOM 764 C CA . LEU A 1 99 ? -1.213 -15.844 -5.797 1 98.5 99 LEU A CA 1
ATOM 765 C C . LEU A 1 99 ? 0.09 -15.062 -5.922 1 98.5 99 LEU A C 1
ATOM 767 O O . LEU A 1 99 ? 0.073 -13.836 -6.031 1 98.5 99 LEU A O 1
ATOM 771 N N . VAL A 1 100 ? 1.186 -15.773 -5.953 1 97.19 100 VAL A N 1
ATOM 772 C CA . VAL A 1 100 ? 2.486 -15.125 -5.852 1 97.19 100 VAL A CA 1
ATOM 773 C C . VAL A 1 100 ? 3.26 -15.305 -7.156 1 97.19 100 VAL A C 1
ATOM 775 O O . VAL A 1 100 ? 3.363 -16.422 -7.676 1 97.19 100 VAL A O 1
ATOM 778 N N . GLU A 1 101 ? 3.648 -14.234 -7.68 1 94.62 101 GLU A N 1
ATOM 779 C CA . GLU A 1 101 ? 4.57 -14.242 -8.812 1 94.62 101 GLU A CA 1
ATOM 780 C C . GLU A 1 101 ? 5.945 -13.727 -8.406 1 94.62 101 GLU A C 1
ATOM 782 O O . GLU A 1 101 ? 6.059 -12.664 -7.789 1 94.62 101 GLU A O 1
ATOM 787 N N . GLY A 1 102 ? 6.984 -14.484 -8.766 1 89.44 102 GLY A N 1
ATOM 788 C CA . GLY A 1 102 ? 8.336 -14.156 -8.344 1 89.44 102 GLY A CA 1
ATOM 789 C C . GLY A 1 102 ? 8.797 -14.945 -7.137 1 89.44 102 GLY A C 1
ATOM 790 O O . GLY A 1 102 ? 8.383 -16.094 -6.941 1 89.44 102 GLY A O 1
ATOM 791 N N . PHE A 1 103 ? 9.93 -14.484 -6.41 1 89.06 103 PHE A N 1
ATOM 792 C CA . PHE A 1 103 ? 10.508 -15.148 -5.25 1 89.06 103 PHE A CA 1
ATOM 793 C C . PHE A 1 103 ? 10.938 -16.562 -5.602 1 89.06 103 PHE A C 1
ATOM 795 O O . PHE A 1 103 ? 10.609 -17.516 -4.891 1 89.06 103 PHE A O 1
ATOM 802 N N . LYS A 1 104 ? 11.57 -16.688 -6.621 1 80 104 LYS A N 1
ATOM 803 C CA . LYS A 1 104 ? 11.969 -17.953 -7.207 1 80 104 LYS A CA 1
ATOM 804 C C . LYS A 1 104 ? 12.82 -18.766 -6.238 1 80 104 LYS A C 1
ATOM 806 O O . LYS A 1 104 ? 12.82 -20 -6.285 1 80 104 LYS A O 1
ATOM 811 N N . ARG A 1 105 ? 13.445 -18.094 -5.348 1 80.69 105 ARG A N 1
ATOM 812 C CA . ARG A 1 105 ? 14.383 -18.766 -4.453 1 80.69 105 ARG A CA 1
ATOM 813 C C . ARG A 1 105 ? 13.656 -19.375 -3.258 1 80.69 105 ARG A C 1
ATOM 815 O O . ARG A 1 105 ? 14.219 -20.219 -2.545 1 80.69 105 ARG A O 1
ATOM 822 N N . ASN A 1 106 ? 12.523 -18.938 -3.059 1 86 106 ASN A N 1
ATOM 823 C CA . ASN A 1 106 ? 11.781 -19.438 -1.909 1 86 106 ASN A CA 1
ATOM 824 C C . ASN A 1 106 ? 11.117 -20.781 -2.213 1 86 106 ASN A C 1
ATOM 826 O O . ASN A 1 106 ? 10.711 -21.031 -3.35 1 86 106 ASN A O 1
ATOM 830 N N . ALA A 1 107 ? 10.969 -21.609 -1.167 1 85 107 ALA A N 1
ATOM 831 C CA . ALA A 1 107 ? 10.547 -22.984 -1.365 1 85 107 ALA A CA 1
ATOM 832 C C . ALA A 1 107 ? 9.047 -23.141 -1.161 1 85 107 ALA A C 1
ATOM 834 O O . ALA A 1 107 ? 8.57 -24.203 -0.738 1 85 107 ALA A O 1
ATOM 835 N N . HIS A 1 108 ? 8.297 -22.188 -1.477 1 92.06 108 HIS A N 1
ATOM 836 C CA . HIS A 1 108 ? 6.848 -22.359 -1.436 1 92.06 108 HIS A CA 1
ATOM 837 C C . HIS A 1 108 ? 6.34 -23.062 -2.693 1 92.06 108 HIS A C 1
ATOM 839 O O . HIS A 1 108 ? 7.012 -23.047 -3.729 1 92.06 108 HIS A O 1
ATOM 845 N N . ILE A 1 109 ? 5.211 -23.75 -2.551 1 95.69 109 ILE A N 1
ATOM 846 C CA . ILE A 1 109 ? 4.617 -24.531 -3.633 1 95.69 109 ILE A CA 1
ATOM 847 C C . ILE A 1 109 ? 4.289 -23.609 -4.809 1 95.69 109 ILE A C 1
ATOM 849 O O . ILE A 1 109 ? 3.807 -22.5 -4.617 1 95.69 109 ILE A O 1
ATOM 853 N N . LYS A 1 110 ? 4.582 -24.188 -6.074 1 96.94 110 LYS A N 1
ATOM 854 C CA . LYS A 1 110 ? 4.375 -23.359 -7.262 1 96.94 110 LYS A CA 1
ATOM 855 C C . LYS A 1 110 ? 3.773 -24.172 -8.398 1 96.94 110 LYS A C 1
ATOM 857 O O . LYS A 1 110 ? 3.904 -25.406 -8.43 1 96.94 110 LYS A O 1
ATOM 862 N N . ILE A 1 111 ? 3.105 -23.469 -9.266 1 97.31 111 ILE A N 1
ATOM 863 C CA . ILE A 1 111 ? 2.732 -23.984 -10.578 1 97.31 111 ILE A CA 1
ATOM 864 C C . ILE A 1 111 ? 3.633 -23.375 -11.648 1 97.31 111 ILE A C 1
ATOM 866 O O . ILE A 1 111 ? 3.738 -22.141 -11.75 1 97.31 111 ILE A O 1
ATOM 870 N N . GLU A 1 112 ? 4.332 -24.188 -12.406 1 96.31 112 GLU A N 1
ATOM 871 C CA . GLU A 1 112 ? 5.133 -23.672 -13.516 1 96.31 112 GLU A CA 1
ATOM 872 C C . GLU A 1 112 ? 4.262 -23.344 -14.727 1 96.31 112 GLU A C 1
ATOM 874 O O . GLU A 1 112 ? 3.453 -24.172 -15.156 1 96.31 112 GLU A O 1
ATOM 879 N N . VAL A 1 113 ? 4.34 -22.172 -15.188 1 96.81 113 VAL A N 1
ATOM 880 C CA . VAL A 1 113 ? 3.717 -21.75 -16.438 1 96.81 113 VAL A CA 1
ATOM 881 C C . VAL A 1 113 ? 4.738 -21.812 -17.578 1 96.81 113 VAL A C 1
ATOM 883 O O . VAL A 1 113 ? 5.746 -21.094 -17.547 1 96.81 113 VAL A O 1
ATOM 886 N N . HIS A 1 114 ? 4.457 -22.625 -18.578 1 95.5 114 HIS A N 1
ATOM 887 C CA . HIS A 1 114 ? 5.414 -22.844 -19.656 1 95.5 114 HIS A CA 1
ATOM 888 C C . HIS A 1 114 ? 4.75 -22.688 -21.016 1 95.5 114 HIS A C 1
ATOM 890 O O . HIS A 1 114 ? 3.756 -23.359 -21.312 1 95.5 114 HIS A O 1
ATOM 896 N N . ARG A 1 115 ? 5.312 -21.828 -21.703 1 94.81 115 ARG A N 1
ATOM 897 C CA . ARG A 1 115 ? 4.895 -21.625 -23.094 1 94.81 115 ARG A CA 1
ATOM 898 C C . ARG A 1 115 ? 5.98 -22.062 -24.062 1 94.81 115 ARG A C 1
ATOM 900 O O . ARG A 1 115 ? 7.102 -21.547 -24.016 1 94.81 115 ARG A O 1
ATOM 907 N N . HIS A 1 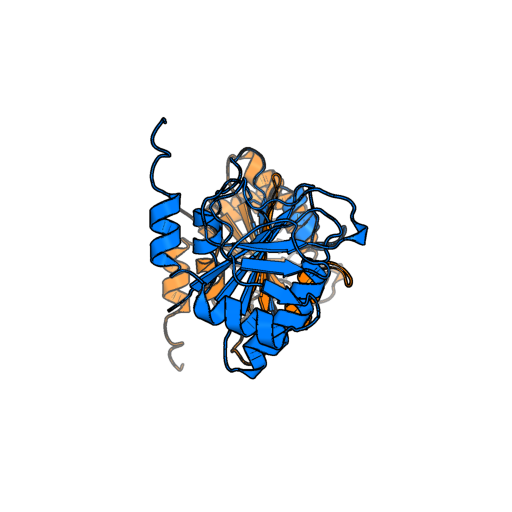116 ? 5.613 -22.844 -24.953 1 91.94 116 HIS A N 1
ATOM 908 C CA . HIS A 1 116 ? 6.57 -23.438 -25.891 1 91.94 116 HIS A CA 1
ATOM 909 C C . HIS A 1 116 ? 7.242 -22.359 -26.734 1 91.94 116 HIS A C 1
ATOM 911 O O . HIS A 1 116 ? 8.453 -22.422 -26.969 1 91.94 116 HIS A O 1
ATOM 917 N N . ALA A 1 117 ? 6.492 -21.422 -27.172 1 91.25 117 ALA A N 1
ATOM 918 C CA . ALA A 1 117 ? 6.965 -20.391 -28.094 1 91.25 117 ALA A CA 1
ATOM 919 C C . ALA A 1 117 ? 8.078 -19.562 -27.469 1 91.25 117 ALA A C 1
ATOM 921 O O . ALA A 1 117 ? 8.867 -18.922 -28.172 1 91.25 117 ALA A O 1
ATOM 922 N N . ASN A 1 118 ? 8.141 -19.609 -26.125 1 90.12 118 ASN A N 1
ATOM 923 C CA . ASN A 1 118 ? 9.156 -18.859 -25.391 1 90.12 118 ASN A CA 1
ATOM 924 C C . ASN A 1 118 ? 10.547 -19.453 -25.594 1 90.12 118 ASN A C 1
ATOM 926 O O . ASN A 1 118 ? 11.555 -18.781 -25.375 1 90.12 118 ASN A O 1
ATOM 930 N N . GLY A 1 119 ? 10.68 -20.688 -25.969 1 90.31 119 GLY A N 1
ATOM 931 C CA . GLY A 1 119 ? 11.93 -21.359 -26.234 1 90.31 119 GLY A CA 1
ATOM 932 C C . GLY A 1 119 ? 12.812 -21.516 -25.016 1 90.31 119 GLY A C 1
ATOM 933 O O . GLY A 1 119 ? 14.039 -21.594 -25.141 1 90.31 119 GLY A O 1
ATOM 934 N N . LYS A 1 120 ? 12.281 -21.391 -23.844 1 92.88 120 LYS A N 1
ATOM 935 C CA . LYS A 1 120 ? 13.047 -21.469 -22.609 1 92.88 120 LYS A CA 1
ATOM 936 C C . LYS A 1 120 ? 12.93 -22.859 -21.984 1 92.88 120 LYS A C 1
ATOM 938 O O . LYS A 1 120 ? 11.961 -23.578 -22.234 1 92.88 120 LYS A O 1
ATOM 943 N N . PRO A 1 121 ? 13.922 -23.25 -21.25 1 92.12 121 PRO A N 1
ATOM 944 C CA . PRO A 1 121 ? 13.867 -24.562 -20.625 1 92.12 121 PRO A CA 1
ATOM 945 C C . PRO A 1 121 ? 12.805 -24.672 -19.531 1 92.12 121 PRO A C 1
ATOM 947 O O . PRO A 1 121 ? 12.344 -23.641 -19.031 1 92.12 121 PRO A O 1
ATOM 950 N N . TRP A 1 122 ? 12.469 -25.844 -19.266 1 92.12 122 TRP A N 1
ATOM 951 C CA . TRP A 1 122 ? 11.562 -26.109 -18.156 1 92.12 122 TRP A CA 1
ATOM 952 C C . TRP A 1 122 ? 12.242 -25.828 -16.812 1 92.12 122 TRP A C 1
ATOM 954 O O . TRP A 1 122 ? 13.445 -26.062 -16.656 1 92.12 122 TRP A O 1
ATOM 964 N N . LEU A 1 123 ? 11.523 -25.297 -15.938 1 91.56 123 LEU A N 1
ATOM 965 C CA . LEU A 1 123 ? 12.031 -25.094 -14.586 1 91.56 123 LEU A CA 1
ATOM 966 C C . LEU A 1 123 ? 12 -26.406 -13.789 1 91.56 123 LEU A C 1
ATOM 968 O O . LEU A 1 123 ? 12.945 -26.703 -13.055 1 91.56 123 LEU A O 1
ATOM 972 N N . PHE A 1 124 ? 10.742 -26.953 -13.922 1 87.81 124 PHE A N 1
ATOM 973 C CA . PHE A 1 124 ? 10.734 -28.312 -13.398 1 87.81 124 PHE A CA 1
ATOM 974 C C . PHE A 1 124 ? 11.656 -29.219 -14.219 1 87.81 124 PHE A C 1
ATOM 976 O O . PHE A 1 124 ? 11.719 -29.109 -15.438 1 87.81 124 PHE A O 1
ATOM 983 N N . PRO A 1 125 ? 12.492 -30.078 -13.773 1 82.31 125 PRO A N 1
ATOM 984 C CA . PRO A 1 125 ? 12.562 -30.828 -12.516 1 82.31 125 PRO A CA 1
ATOM 985 C C . PRO A 1 125 ? 13.531 -30.219 -11.516 1 82.31 125 PRO A C 1
ATOM 987 O O . PRO A 1 125 ? 13.625 -30.672 -10.367 1 82.31 125 PRO A O 1
ATOM 990 N N . ASP A 1 126 ? 14.203 -29.141 -11.969 1 86.19 126 ASP A N 1
ATOM 991 C CA . ASP A 1 126 ? 15.297 -28.625 -11.148 1 86.19 126 ASP A CA 1
ATOM 992 C C . ASP A 1 126 ? 14.766 -27.859 -9.945 1 86.19 126 ASP A C 1
ATOM 994 O O . ASP A 1 126 ? 15.508 -27.609 -8.984 1 86.19 126 ASP A O 1
ATOM 998 N N . ASP A 1 127 ? 13.531 -27.547 -9.969 1 90.25 127 ASP A N 1
ATOM 999 C CA . ASP A 1 127 ? 12.906 -26.844 -8.859 1 90.25 127 ASP A CA 1
ATOM 1000 C C . ASP A 1 127 ? 11.906 -27.734 -8.125 1 90.25 127 ASP A C 1
ATOM 1002 O O . ASP A 1 127 ? 10.789 -27.938 -8.609 1 90.25 127 ASP A O 1
ATOM 1006 N N . PRO A 1 128 ? 12.305 -28.203 -7.031 1 90.69 128 PRO A N 1
ATOM 1007 C CA . PRO A 1 128 ? 11.453 -29.156 -6.309 1 90.69 128 PRO A CA 1
ATOM 1008 C C . PRO A 1 128 ? 10.18 -28.5 -5.766 1 90.69 128 PRO A C 1
ATOM 1010 O O . PRO A 1 128 ? 9.266 -29.203 -5.316 1 90.69 128 PRO A O 1
ATOM 1013 N N . SER A 1 129 ? 10.062 -27.188 -5.824 1 93.38 129 SER A N 1
ATOM 1014 C CA . SER A 1 129 ? 8.883 -26.5 -5.301 1 93.38 129 SER A CA 1
ATOM 1015 C C . SER A 1 129 ? 7.746 -26.516 -6.316 1 93.38 129 SER A C 1
ATOM 1017 O O . SER A 1 129 ? 6.617 -26.141 -5.992 1 93.38 129 SER A O 1
ATOM 1019 N N . ILE A 1 130 ? 8.055 -27 -7.492 1 94.69 130 ILE A N 1
ATOM 1020 C CA . ILE A 1 130 ? 7.02 -27.062 -8.523 1 94.69 130 ILE A CA 1
ATOM 1021 C C . ILE A 1 130 ? 6.152 -28.297 -8.305 1 94.69 130 ILE A C 1
ATOM 1023 O O . ILE A 1 130 ? 6.648 -29.422 -8.336 1 94.69 130 ILE A O 1
ATOM 1027 N N . GLY A 1 131 ? 4.875 -28.016 -8.141 1 95.56 131 GLY A N 1
ATOM 1028 C CA . GLY A 1 131 ? 3.961 -29.109 -7.844 1 95.56 131 GLY A CA 1
ATOM 1029 C C . GLY A 1 131 ? 3.012 -29.422 -8.984 1 95.56 131 GLY A C 1
ATOM 1030 O O . GLY A 1 131 ? 2.307 -30.438 -8.953 1 95.56 131 GLY A O 1
ATOM 1031 N N . ALA A 1 132 ? 2.965 -28.625 -9.977 1 97.06 132 ALA A N 1
ATOM 1032 C CA . ALA A 1 132 ? 2.137 -28.797 -11.172 1 97.06 132 ALA A CA 1
ATOM 1033 C C . ALA A 1 132 ? 2.619 -27.906 -12.312 1 97.06 132 ALA A C 1
ATOM 1035 O O . ALA A 1 132 ? 3.465 -27.031 -12.109 1 97.06 132 ALA A O 1
ATOM 1036 N N . ILE A 1 133 ? 2.066 -28.188 -13.531 1 96.19 133 ILE A N 1
ATOM 1037 C CA . ILE A 1 133 ? 2.533 -27.453 -14.703 1 96.19 133 ILE A CA 1
ATOM 1038 C C . ILE A 1 133 ? 1.338 -27.016 -15.547 1 96.19 133 ILE A C 1
ATOM 1040 O O . ILE A 1 133 ? 0.417 -27.797 -15.789 1 96.19 133 ILE A O 1
ATOM 1044 N N . ALA A 1 134 ? 1.274 -25.781 -15.852 1 97 134 ALA A N 1
ATOM 1045 C CA . ALA A 1 134 ? 0.403 -25.234 -16.891 1 97 134 ALA A CA 1
ATOM 1046 C C . ALA A 1 134 ? 1.182 -24.969 -18.172 1 97 134 ALA A C 1
ATOM 1048 O O . ALA A 1 134 ? 2.113 -24.156 -18.188 1 97 134 ALA A O 1
ATOM 1049 N N . CYS A 1 135 ? 0.775 -25.609 -19.281 1 95.44 135 CYS A N 1
ATOM 1050 C CA . CYS A 1 135 ? 1.604 -25.516 -20.469 1 95.44 135 CYS A CA 1
ATOM 1051 C C . CYS A 1 135 ? 0.769 -25.734 -21.734 1 95.44 135 CYS A C 1
ATOM 1053 O O . CYS A 1 135 ? -0.381 -26.172 -21.656 1 95.44 135 CYS A O 1
ATOM 1055 N N . ASP A 1 136 ? 1.324 -25.281 -22.812 1 94.5 136 ASP A N 1
ATOM 1056 C CA . ASP A 1 136 ? 0.65 -25.469 -24.094 1 94.5 136 ASP A CA 1
ATOM 1057 C C . ASP A 1 136 ? 1.322 -26.578 -24.906 1 94.5 136 ASP A C 1
ATOM 1059 O O . ASP A 1 136 ? 0.927 -26.844 -26.047 1 94.5 136 ASP A O 1
ATOM 1063 N N . ALA A 1 137 ? 2.369 -27.109 -24.391 1 87.81 137 ALA A N 1
ATOM 1064 C CA . ALA A 1 137 ? 3.059 -28.234 -25.016 1 87.81 137 ALA A CA 1
ATOM 1065 C C . ALA A 1 137 ? 3.447 -29.297 -23.984 1 87.81 137 ALA A C 1
ATOM 1067 O O . ALA A 1 137 ? 3.783 -28.969 -22.844 1 87.81 137 ALA A O 1
ATOM 1068 N N . ALA A 1 138 ? 3.512 -30.5 -24.406 1 84.62 138 ALA A N 1
ATOM 1069 C CA . ALA A 1 138 ? 3.812 -31.609 -23.484 1 84.62 138 ALA A CA 1
ATOM 1070 C C . ALA A 1 138 ? 5.234 -31.5 -22.953 1 84.62 138 ALA A C 1
ATOM 1072 O O . ALA A 1 138 ? 6.18 -31.281 -23.719 1 84.62 138 ALA A O 1
ATOM 1073 N N . PRO A 1 139 ? 5.324 -31.562 -21.641 1 84.38 139 PRO A N 1
ATOM 1074 C CA . PRO A 1 139 ? 6.676 -31.625 -21.094 1 84.38 139 PRO A CA 1
ATOM 1075 C C . PRO A 1 139 ? 7.414 -32.906 -21.453 1 84.38 139 PRO A C 1
ATOM 1077 O O . PRO A 1 139 ? 6.781 -33.906 -21.812 1 84.38 139 PRO A O 1
ATOM 1080 N N . PRO A 1 140 ? 8.711 -32.75 -21.609 1 77.94 140 PRO A N 1
ATOM 1081 C CA . PRO A 1 140 ? 9.477 -33.938 -22.047 1 77.94 140 PRO A CA 1
ATOM 1082 C C . PRO A 1 140 ? 9.344 -35.125 -21.078 1 77.94 140 PRO A C 1
ATOM 1084 O O . PRO A 1 140 ? 9.398 -36.281 -21.516 1 77.94 140 PRO A O 1
ATOM 1087 N N . HIS A 1 141 ? 9.344 -34.875 -19.797 1 77 141 HIS A N 1
ATOM 1088 C CA . HIS A 1 141 ? 9.211 -35.906 -18.781 1 77 141 HIS A CA 1
ATOM 1089 C C . HIS A 1 141 ? 8.508 -35.375 -17.531 1 77 141 HIS A C 1
ATOM 1091 O O . HIS A 1 141 ? 8.305 -34.156 -17.406 1 77 141 HIS A O 1
ATOM 1097 N N . GLY A 1 142 ? 7.863 -36.375 -16.828 1 74.44 142 GLY A N 1
ATOM 1098 C CA . GLY A 1 142 ? 7.391 -35.938 -15.523 1 74.44 142 GLY A CA 1
ATOM 1099 C C . GLY A 1 142 ? 6.047 -36.531 -15.148 1 74.44 142 GLY A C 1
ATOM 1100 O O . GLY A 1 142 ? 5.336 -37.062 -16.016 1 74.44 142 GLY A O 1
ATOM 1101 N N . THR A 1 143 ? 5.844 -36.531 -13.891 1 85.94 143 THR A N 1
ATOM 1102 C CA . THR A 1 143 ? 4.656 -37.125 -13.297 1 85.94 143 THR A CA 1
ATOM 1103 C C . THR A 1 143 ? 3.777 -36.062 -12.641 1 85.94 143 THR A C 1
ATOM 1105 O O . THR A 1 143 ? 2.703 -36.375 -12.125 1 85.94 143 THR A O 1
ATOM 1108 N N . LEU A 1 144 ? 4.176 -34.844 -12.867 1 93.5 144 LEU A N 1
ATOM 1109 C CA . LEU A 1 144 ? 3.412 -33.781 -12.211 1 93.5 144 LEU A CA 1
ATOM 1110 C C . LEU A 1 144 ? 2.072 -33.562 -12.906 1 93.5 144 LEU A C 1
ATOM 1112 O O . LEU A 1 144 ? 1.965 -33.75 -14.125 1 93.5 144 LEU A O 1
ATOM 1116 N N . PRO A 1 145 ? 1.074 -33.219 -12.086 1 95.44 145 PRO A N 1
ATOM 1117 C CA . PRO A 1 145 ? -0.177 -32.812 -12.727 1 95.44 145 PRO A CA 1
ATOM 1118 C C . PRO A 1 145 ? 0.026 -31.703 -13.773 1 95.44 145 PRO A C 1
ATOM 1120 O O . PRO A 1 145 ? 0.845 -30.812 -13.578 1 95.44 145 PRO A O 1
ATOM 1123 N N . ARG A 1 146 ? -0.768 -31.859 -14.898 1 95.19 146 ARG A N 1
ATOM 1124 C CA . ARG A 1 146 ? -0.616 -30.922 -16 1 95.19 146 ARG A CA 1
ATOM 1125 C C . ARG A 1 146 ? -1.972 -30.391 -16.469 1 95.19 146 ARG A C 1
ATOM 1127 O O . ARG A 1 146 ? -2.945 -31.156 -16.531 1 95.19 146 ARG A O 1
ATOM 1134 N N . VAL A 1 147 ? -2.006 -29.125 -16.797 1 96.5 147 VAL A N 1
ATOM 1135 C CA . VAL A 1 147 ? -3.203 -28.5 -17.359 1 96.5 147 VAL A CA 1
ATOM 1136 C C . VAL A 1 147 ? -2.818 -27.594 -18.531 1 96.5 147 VAL A C 1
ATOM 1138 O O . VAL A 1 147 ? -1.662 -27.188 -18.641 1 96.5 147 VAL A O 1
ATOM 1141 N N . ALA A 1 148 ? -3.818 -27.359 -19.359 1 95.94 148 ALA A N 1
ATOM 1142 C CA . ALA A 1 148 ? -3.59 -26.438 -20.469 1 95.94 148 ALA A CA 1
ATOM 1143 C C . ALA A 1 148 ? -3.555 -24.984 -19.984 1 95.94 148 ALA A C 1
ATOM 1145 O O . ALA A 1 148 ? -4.285 -24.625 -19.047 1 95.94 148 ALA A O 1
ATOM 1146 N N . LEU A 1 149 ? -2.783 -24.156 -20.672 1 95.06 149 LEU A N 1
ATOM 1147 C CA . LEU A 1 149 ? -2.602 -22.75 -20.297 1 95.06 149 LEU A CA 1
ATOM 1148 C C . LEU A 1 149 ? -3.93 -22 -20.328 1 95.06 149 LEU A C 1
ATOM 1150 O O . LEU A 1 149 ? -4.141 -21.078 -19.547 1 95.06 149 LEU A O 1
ATOM 1154 N N . ASP A 1 150 ? -4.852 -22.375 -21.156 1 94.62 150 ASP A N 1
ATOM 1155 C CA . ASP A 1 150 ? -6.086 -21.609 -21.328 1 94.62 150 ASP A CA 1
ATOM 1156 C C . ASP A 1 150 ? -7.25 -22.297 -20.609 1 94.62 150 ASP A C 1
ATOM 1158 O O . ASP A 1 150 ? -8.398 -21.875 -20.734 1 94.62 150 ASP A O 1
ATOM 1162 N N . ASP A 1 151 ? -6.957 -23.359 -19.969 1 96.94 151 ASP A N 1
ATOM 1163 C CA . ASP A 1 151 ? -7.988 -24.016 -19.172 1 96.94 151 ASP A CA 1
ATOM 1164 C C . ASP A 1 151 ? -7.984 -23.5 -17.734 1 96.94 151 ASP A C 1
ATOM 1166 O O . ASP A 1 151 ? -7.566 -24.203 -16.812 1 96.94 151 ASP A O 1
ATOM 1170 N N . TYR A 1 152 ? -8.562 -22.344 -17.578 1 97.62 152 TYR A N 1
ATOM 1171 C CA . TYR A 1 152 ? -8.477 -21.625 -16.312 1 97.62 152 TYR A CA 1
ATOM 1172 C C . TYR A 1 152 ? -9.234 -22.359 -15.211 1 97.62 152 TYR A C 1
ATOM 1174 O O . TYR A 1 152 ? -8.844 -22.297 -14.039 1 97.62 152 TYR A O 1
ATOM 1182 N N . ASP A 1 153 ? -10.273 -23.062 -15.555 1 98 153 ASP A N 1
ATOM 1183 C CA . ASP A 1 153 ? -10.977 -23.859 -14.57 1 98 153 ASP A CA 1
ATOM 1184 C C . ASP A 1 153 ? -10.078 -24.953 -14 1 98 153 ASP A C 1
ATOM 1186 O O . ASP A 1 153 ? -10.055 -25.172 -12.789 1 98 153 ASP A O 1
ATOM 1190 N N . ALA A 1 154 ? -9.359 -25.547 -14.883 1 98.25 154 ALA A N 1
ATOM 1191 C CA . ALA A 1 154 ? -8.445 -26.594 -14.438 1 98.25 154 ALA A CA 1
ATOM 1192 C C . ALA A 1 154 ? -7.309 -26.016 -13.594 1 98.25 154 ALA A C 1
ATOM 1194 O O . ALA A 1 154 ? -6.84 -26.656 -12.648 1 98.25 154 ALA A O 1
ATOM 1195 N N . VAL A 1 155 ? -6.82 -24.891 -13.953 1 98.38 155 VAL A N 1
ATOM 1196 C CA . VAL A 1 155 ? -5.801 -24.234 -13.148 1 98.38 155 VAL A CA 1
ATOM 1197 C C . VAL A 1 155 ? -6.355 -23.922 -11.758 1 98.38 155 VAL A C 1
ATOM 1199 O O . VAL A 1 155 ? -5.672 -24.109 -10.75 1 98.38 155 VAL A O 1
ATOM 1202 N N . ALA A 1 156 ? -7.598 -23.438 -11.727 1 98.69 156 ALA A N 1
ATOM 1203 C CA . ALA A 1 156 ? -8.25 -23.156 -10.453 1 98.69 156 ALA A CA 1
ATOM 1204 C C . ALA A 1 156 ? -8.336 -24.406 -9.594 1 98.69 156 ALA A C 1
ATOM 1206 O O . ALA A 1 156 ? -8.133 -24.359 -8.375 1 98.69 156 ALA A O 1
ATOM 1207 N N . ASP A 1 157 ? -8.633 -25.5 -10.25 1 98.62 157 ASP A N 1
ATOM 1208 C CA . ASP A 1 157 ? -8.656 -26.781 -9.539 1 98.62 157 ASP A CA 1
ATOM 1209 C C . ASP A 1 157 ? -7.301 -27.062 -8.883 1 98.62 157 ASP A C 1
ATOM 1211 O O . ASP A 1 157 ? -7.242 -27.516 -7.742 1 98.62 157 ASP A O 1
ATOM 1215 N N . LEU A 1 158 ? -6.25 -26.828 -9.633 1 98.5 158 LEU A N 1
ATOM 1216 C CA . LEU A 1 158 ? -4.906 -27.062 -9.117 1 98.5 158 LEU A CA 1
ATOM 1217 C C . LEU A 1 158 ? -4.621 -26.156 -7.918 1 98.5 158 LEU A C 1
ATOM 1219 O O . LEU A 1 158 ? -4.027 -26.594 -6.93 1 98.5 158 LEU A O 1
ATOM 1223 N N . VAL A 1 159 ? -4.988 -24.906 -8.023 1 98.56 159 VAL A N 1
ATOM 1224 C CA . VAL A 1 159 ? -4.789 -23.953 -6.93 1 98.56 159 VAL A CA 1
ATOM 1225 C C . VAL A 1 159 ? -5.488 -24.469 -5.672 1 98.56 159 VAL A C 1
ATOM 1227 O O . VAL A 1 159 ? -4.883 -24.531 -4.598 1 98.56 159 VAL A O 1
ATOM 1230 N N . GLU A 1 160 ? -6.754 -24.859 -5.797 1 98.44 160 GLU A N 1
ATOM 1231 C CA . GLU A 1 160 ? -7.543 -25.344 -4.668 1 98.44 160 GLU A CA 1
ATOM 1232 C C . GLU A 1 160 ? -6.922 -26.594 -4.043 1 98.44 160 GLU A C 1
ATOM 1234 O O . GLU A 1 160 ? -6.961 -26.766 -2.822 1 98.44 160 GLU A O 1
ATOM 1239 N N . ARG A 1 161 ? -6.328 -27.328 -4.875 1 98 161 ARG A N 1
ATOM 1240 C CA . ARG A 1 161 ? -5.809 -28.609 -4.426 1 98 161 ARG A CA 1
ATOM 1241 C C . ARG A 1 161 ? -4.422 -28.453 -3.807 1 98 161 ARG A C 1
ATOM 1243 O O . ARG A 1 161 ? -4.094 -29.125 -2.828 1 98 161 ARG A O 1
ATOM 1250 N N . LEU A 1 162 ? -3.635 -27.516 -4.305 1 98 162 LEU A N 1
ATOM 1251 C CA . LEU A 1 162 ? -2.205 -27.562 -4.02 1 98 162 LEU A CA 1
ATOM 1252 C C . LEU A 1 162 ? -1.808 -26.453 -3.053 1 98 162 LEU A C 1
ATOM 1254 O O . LEU A 1 162 ? -0.768 -26.547 -2.395 1 98 162 LEU A O 1
ATOM 1258 N N . ALA A 1 163 ? -2.502 -25.344 -2.969 1 98.31 163 ALA A N 1
ATOM 1259 C CA . ALA A 1 163 ? -2.072 -24.172 -2.209 1 98.31 163 ALA A CA 1
ATOM 1260 C C . ALA A 1 163 ? -1.79 -24.547 -0.754 1 98.31 163 ALA A C 1
ATOM 1262 O O . ALA A 1 163 ? -2.512 -25.344 -0.158 1 98.31 163 ALA A O 1
ATOM 1263 N N . TRP A 1 164 ? -0.763 -23.922 -0.246 1 97.38 164 TRP A N 1
ATOM 1264 C CA . TRP A 1 164 ? -0.324 -24.188 1.12 1 97.38 164 TRP A CA 1
ATOM 1265 C C . TRP A 1 164 ? -0.995 -23.219 2.102 1 97.38 164 TRP A C 1
ATOM 1267 O O . TRP A 1 164 ? -1.231 -22.062 1.781 1 97.38 164 TRP A O 1
ATOM 1277 N N . PRO A 1 165 ? -1.222 -23.75 3.352 1 96.75 165 PRO A N 1
ATOM 1278 C CA . PRO A 1 165 ? -1.654 -22.797 4.379 1 96.75 165 PRO A CA 1
ATOM 1279 C C . PRO A 1 165 ? -0.63 -21.703 4.629 1 96.75 165 PRO A C 1
ATOM 1281 O O . PRO A 1 165 ? 0.572 -21.969 4.688 1 96.75 165 PRO A O 1
ATOM 1284 N N . LEU A 1 166 ? -1.085 -20.453 4.727 1 95.75 166 LEU A N 1
ATOM 1285 C CA . LEU A 1 166 ? -0.219 -19.297 4.863 1 95.75 166 LEU A CA 1
ATOM 1286 C C . LEU A 1 166 ? 0.67 -19.422 6.094 1 95.75 166 LEU A C 1
ATOM 1288 O O . LEU A 1 166 ? 1.873 -19.156 6.027 1 95.75 166 LEU A O 1
ATOM 1292 N N . ASP A 1 167 ? 0.085 -19.812 7.191 1 92.25 167 ASP A N 1
ATOM 1293 C CA . ASP A 1 167 ? 0.83 -19.906 8.445 1 92.25 167 ASP A CA 1
ATOM 1294 C C . ASP A 1 167 ? 1.993 -20.891 8.32 1 92.25 167 ASP A C 1
ATOM 1296 O O . ASP A 1 167 ? 3.098 -20.609 8.789 1 92.25 167 ASP A O 1
ATOM 1300 N N . THR A 1 168 ? 1.757 -21.938 7.676 1 90.25 168 THR A N 1
ATOM 1301 C CA . THR A 1 168 ? 2.787 -22.953 7.445 1 90.25 168 THR A CA 1
ATOM 1302 C C . THR A 1 168 ? 3.887 -22.406 6.539 1 90.25 168 THR A C 1
ATOM 1304 O O . THR A 1 168 ? 5.074 -22.625 6.797 1 90.25 168 THR A O 1
ATOM 1307 N N . THR A 1 169 ? 3.482 -21.75 5.555 1 91.06 169 THR A N 1
ATOM 1308 C CA . THR A 1 169 ? 4.438 -21.172 4.605 1 91.06 169 THR A CA 1
ATOM 1309 C C . THR A 1 169 ? 5.34 -20.156 5.293 1 91.06 169 THR A C 1
ATOM 1311 O O . THR A 1 169 ? 6.559 -20.188 5.121 1 91.06 169 THR A O 1
ATOM 1314 N N . ILE A 1 170 ? 4.754 -19.312 6.059 1 90.75 170 ILE A N 1
ATOM 1315 C CA . ILE A 1 170 ? 5.516 -18.281 6.758 1 90.75 170 ILE A CA 1
ATOM 1316 C C . ILE A 1 170 ? 6.516 -18.938 7.711 1 90.75 170 ILE A C 1
ATOM 1318 O O . ILE A 1 170 ? 7.672 -18.516 7.785 1 90.75 170 ILE A O 1
ATOM 1322 N N . ALA A 1 171 ? 6.094 -19.953 8.383 1 88.12 171 ALA A N 1
ATOM 1323 C CA . ALA A 1 171 ? 6.961 -20.672 9.312 1 88.12 171 ALA A CA 1
ATOM 1324 C C . ALA A 1 171 ? 8.133 -21.312 8.578 1 88.12 171 ALA A C 1
ATOM 1326 O O . ALA A 1 171 ? 9.266 -21.312 9.078 1 88.12 171 ALA A O 1
ATOM 1327 N N . ARG A 1 172 ? 7.891 -21.812 7.449 1 86.06 172 ARG A N 1
ATOM 1328 C CA . ARG A 1 172 ? 8.906 -22.5 6.652 1 86.06 172 ARG A CA 1
ATOM 1329 C C . ARG A 1 172 ? 9.914 -21.5 6.086 1 86.06 172 ARG A C 1
ATOM 1331 O O . ARG A 1 172 ? 11.102 -21.812 5.961 1 86.06 172 ARG A O 1
ATOM 1338 N N . LEU A 1 173 ? 9.461 -20.375 5.781 1 85.56 173 LEU A N 1
ATOM 1339 C CA . LEU A 1 173 ? 10.312 -19.359 5.176 1 85.56 173 LEU A CA 1
ATOM 1340 C C . LEU A 1 173 ? 11.195 -18.688 6.23 1 85.56 173 LEU A C 1
ATOM 1342 O O . LEU A 1 173 ? 12.25 -18.141 5.906 1 85.56 173 LEU A O 1
ATOM 1346 N N . ALA A 1 174 ? 10.727 -18.578 7.434 1 77.44 174 ALA A N 1
ATOM 1347 C CA . ALA A 1 174 ? 11.477 -17.984 8.531 1 77.44 174 ALA A CA 1
ATOM 1348 C C . ALA A 1 174 ? 12.602 -18.922 8.992 1 77.44 174 ALA A C 1
ATOM 1350 O O . ALA A 1 174 ? 13.555 -18.469 9.641 1 77.44 174 ALA A O 1
ATOM 1351 N N . ALA A 1 175 ? 12.43 -20.219 8.68 1 70.81 175 ALA A N 1
ATOM 1352 C CA . ALA A 1 175 ? 13.398 -21.203 9.148 1 70.81 175 ALA A CA 1
ATOM 1353 C C . ALA A 1 175 ? 14.734 -21.062 8.422 1 70.81 175 ALA A C 1
ATOM 1355 O O . ALA A 1 175 ? 14.766 -20.828 7.215 1 70.81 175 ALA A O 1
ATOM 1356 N N . PRO A 1 176 ? 15.883 -20.859 9.281 1 57.25 176 PRO A N 1
ATOM 1357 C CA . PRO A 1 176 ? 17.203 -20.734 8.672 1 57.25 176 PRO A CA 1
ATOM 1358 C C . PRO A 1 176 ? 17.5 -21.844 7.668 1 57.25 176 PRO A C 1
ATOM 1360 O O . PRO A 1 176 ? 17.031 -22.969 7.836 1 57.25 176 PRO A O 1
ATOM 1363 N N . VAL A 1 177 ? 17.75 -21.484 6.395 1 52.03 177 VAL A N 1
ATOM 1364 C CA . VAL A 1 177 ? 18.172 -22.484 5.418 1 52.03 177 VAL A CA 1
ATOM 1365 C C . VAL A 1 177 ? 19.281 -23.359 6.012 1 52.03 177 VAL A C 1
ATOM 1367 O O . VAL A 1 177 ? 20.312 -22.828 6.461 1 52.03 177 VAL A O 1
ATOM 1370 N N . SER A 1 178 ? 18.938 -24.453 6.488 1 41.38 178 SER A N 1
ATOM 1371 C CA . SER A 1 178 ? 19.984 -25.359 6.934 1 41.38 178 SER A CA 1
ATOM 1372 C C . SER A 1 178 ? 21.078 -25.516 5.879 1 41.38 178 SER A C 1
ATOM 1374 O O . SER A 1 178 ? 20.781 -25.688 4.691 1 41.38 178 SER A O 1
ATOM 1376 N N . PRO A 1 179 ? 22.359 -24.984 6.246 1 42.84 179 PRO A N 1
ATOM 1377 C CA . PRO A 1 179 ? 23.469 -25.328 5.359 1 42.84 179 PRO A CA 1
ATOM 1378 C C . PRO A 1 179 ? 23.422 -26.781 4.891 1 42.84 179 PRO A C 1
ATOM 1380 O O . PRO A 1 179 ? 23.172 -27.688 5.691 1 42.84 179 PRO A O 1
ATOM 1383 N N . ALA A 1 180 ? 23.141 -27 3.658 1 35.03 180 ALA A N 1
ATOM 1384 C CA . ALA A 1 180 ? 23.422 -28.328 3.111 1 35.03 180 ALA A CA 1
ATOM 1385 C C . ALA A 1 180 ? 24.906 -28.672 3.254 1 35.03 180 ALA A C 1
ATOM 1387 O O . ALA A 1 180 ? 25.766 -27.781 3.15 1 35.03 180 ALA A O 1
ATOM 1388 N N . MET B 1 1 ? 8.648 6.973 19.75 1 89.5 1 MET B N 1
ATOM 1389 C CA . MET B 1 1 ? 7.199 6.824 19.719 1 89.5 1 MET B CA 1
ATOM 1390 C C . MET B 1 1 ? 6.59 7.652 18.594 1 89.5 1 MET B C 1
ATOM 1392 O O . MET B 1 1 ? 6.945 8.82 18.422 1 89.5 1 MET B O 1
ATOM 1396 N N . THR B 1 2 ? 5.719 7.047 17.719 1 97.69 2 THR B N 1
ATOM 1397 C CA . THR B 1 2 ? 5.137 7.723 16.562 1 97.69 2 THR B CA 1
ATOM 1398 C C . THR B 1 2 ? 4.152 8.805 17.016 1 97.69 2 THR B C 1
ATOM 1400 O O . THR B 1 2 ? 3.369 8.594 17.938 1 97.69 2 THR B O 1
ATOM 1403 N N . ARG B 1 3 ? 4.234 9.953 16.406 1 98.44 3 ARG B N 1
ATOM 1404 C CA . ARG B 1 3 ? 3.27 11.023 16.641 1 98.44 3 ARG B CA 1
ATOM 1405 C C . ARG B 1 3 ? 2.592 11.438 15.344 1 98.44 3 ARG B C 1
ATOM 1407 O O . ARG B 1 3 ? 3.131 11.219 14.258 1 98.44 3 ARG B O 1
ATOM 1414 N N . ILE B 1 4 ? 1.375 12.047 15.492 1 98.06 4 ILE B N 1
ATOM 1415 C CA . ILE B 1 4 ? 0.574 12.359 14.312 1 98.06 4 ILE B CA 1
ATOM 1416 C C . ILE B 1 4 ? 0.075 13.805 14.398 1 98.06 4 ILE B C 1
ATOM 1418 O O . ILE B 1 4 ? -0.222 14.297 15.484 1 98.06 4 ILE B O 1
ATOM 1422 N N . ILE B 1 5 ? -0.022 14.453 13.305 1 98 5 ILE B N 1
ATOM 1423 C CA . ILE B 1 5 ? -0.625 15.773 13.227 1 98 5 ILE B CA 1
ATOM 1424 C C . ILE B 1 5 ? -1.244 15.977 11.844 1 98 5 ILE B C 1
ATOM 1426 O O . ILE B 1 5 ? -0.694 15.516 10.836 1 98 5 ILE B O 1
ATOM 1430 N N . GLY B 1 6 ? -2.355 16.625 11.859 1 97.31 6 GLY B N 1
ATOM 1431 C CA . GLY B 1 6 ? -3.05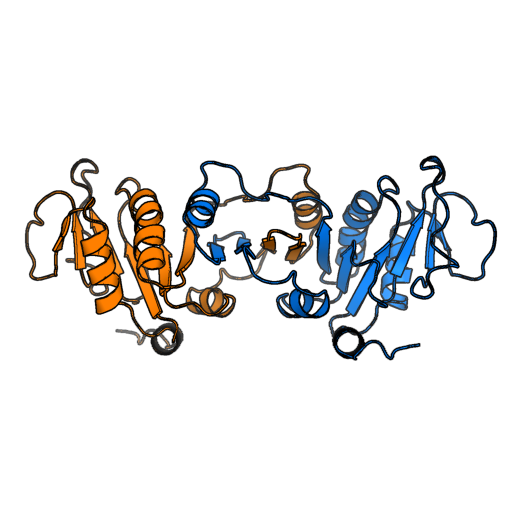7 16.875 10.609 1 97.31 6 GLY B CA 1
ATOM 1432 C C . GLY B 1 6 ? -2.768 18.25 10.039 1 97.31 6 GLY B C 1
ATOM 1433 O O . GLY B 1 6 ? -2.324 19.156 10.758 1 97.31 6 GLY B O 1
ATOM 1434 N N . PHE B 1 7 ? -2.959 18.391 8.773 1 97.06 7 PHE B N 1
ATOM 1435 C CA . PHE B 1 7 ? -2.951 19.672 8.055 1 97.06 7 PHE B CA 1
ATOM 1436 C C . PHE B 1 7 ? -4.289 19.906 7.367 1 97.06 7 PHE B C 1
ATOM 1438 O O . PHE B 1 7 ? -4.734 19.094 6.555 1 97.06 7 PHE B O 1
ATOM 1445 N N . ALA B 1 8 ? -4.887 20.953 7.758 1 95.69 8 ALA B N 1
ATOM 1446 C CA . ALA B 1 8 ? -6.199 21.297 7.223 1 95.69 8 ALA B CA 1
ATOM 1447 C C . ALA B 1 8 ? -6.133 22.578 6.395 1 95.69 8 ALA B C 1
ATOM 1449 O O . ALA B 1 8 ? -5.316 23.469 6.672 1 95.69 8 ALA B O 1
ATOM 1450 N N . GLY B 1 9 ? -7.004 22.672 5.492 1 94.25 9 GLY B N 1
ATOM 1451 C CA . GLY B 1 9 ? -7.094 23.844 4.617 1 94.25 9 GLY B CA 1
ATOM 1452 C C . GLY B 1 9 ? -7.887 23.562 3.35 1 94.25 9 GLY B C 1
ATOM 1453 O O . GLY B 1 9 ? -8.078 22.422 2.963 1 94.25 9 GLY B O 1
ATOM 1454 N N . TRP B 1 10 ? -8.359 24.625 2.75 1 92.81 10 TRP B N 1
ATOM 1455 C CA . TRP B 1 10 ? -9.133 24.5 1.52 1 92.81 10 TRP B CA 1
ATOM 1456 C C . TRP B 1 10 ? -8.234 24.125 0.346 1 92.81 10 TRP B C 1
ATOM 1458 O O . TRP B 1 10 ? -7.02 24.328 0.399 1 92.81 10 TRP B O 1
ATOM 1468 N N . SER B 1 11 ? -8.875 23.453 -0.667 1 89.56 11 SER B N 1
ATOM 1469 C CA . SER B 1 11 ? -8.141 23.188 -1.898 1 89.56 11 SER B CA 1
ATOM 1470 C C . SER B 1 11 ? -7.449 24.453 -2.408 1 89.56 11 SER B C 1
ATOM 1472 O O . SER B 1 11 ? -8.047 25.531 -2.414 1 89.56 11 SER B O 1
ATOM 1474 N N . GLY B 1 12 ? -6.207 24.344 -2.74 1 89.69 12 GLY B N 1
ATOM 1475 C CA . GLY B 1 12 ? -5.473 25.484 -3.268 1 89.69 12 GLY B CA 1
ATOM 1476 C C . GLY B 1 12 ? -4.727 26.266 -2.197 1 89.69 12 GLY B C 1
ATOM 1477 O O . GLY B 1 12 ? -4.004 27.219 -2.502 1 89.69 12 GLY B O 1
ATOM 1478 N N . ALA B 1 13 ? -4.863 25.859 -0.978 1 92.56 13 ALA B N 1
ATOM 1479 C CA . ALA B 1 13 ? -4.23 26.578 0.125 1 92.56 13 ALA B CA 1
ATOM 1480 C C . ALA B 1 13 ? -2.725 26.312 0.156 1 92.56 13 ALA B C 1
ATOM 1482 O O . ALA B 1 13 ? -1.981 27.031 0.838 1 92.56 13 ALA B O 1
ATOM 1483 N N . GLY B 1 14 ? -2.301 25.297 -0.577 1 90.62 14 GLY B N 1
ATOM 1484 C CA . GLY B 1 14 ? -0.877 25 -0.643 1 90.62 14 GLY B CA 1
ATOM 1485 C C . GLY B 1 14 ? -0.449 23.891 0.296 1 90.62 14 GLY B C 1
ATOM 1486 O O . GLY B 1 14 ? 0.725 23.797 0.661 1 90.62 14 GLY B O 1
ATOM 1487 N N . LYS B 1 15 ? -1.314 23.047 0.765 1 92.44 15 LYS B N 1
ATOM 1488 C CA . LYS B 1 15 ? -1.018 21.969 1.711 1 92.44 15 LYS B CA 1
ATOM 1489 C C . LYS B 1 15 ? 0.023 21.016 1.144 1 92.44 15 LYS B C 1
ATOM 1491 O O . LYS B 1 15 ? 1.021 20.719 1.802 1 92.44 15 LYS B O 1
ATOM 1496 N N . THR B 1 16 ? -0.183 20.531 -0.031 1 89 16 THR B N 1
ATOM 1497 C CA . THR B 1 16 ? 0.719 19.562 -0.649 1 89 16 THR B CA 1
ATOM 1498 C C . THR B 1 16 ? 2.123 20.156 -0.786 1 89 16 THR B C 1
ATOM 1500 O O . THR B 1 16 ? 3.109 19.484 -0.472 1 89 16 THR B O 1
ATOM 1503 N N . GLN B 1 17 ? 2.199 21.406 -1.234 1 89.69 17 GLN B N 1
ATOM 1504 C CA . GLN B 1 17 ? 3.492 22.062 -1.347 1 89.69 17 GLN B CA 1
ATOM 1505 C C . GLN B 1 17 ? 4.164 22.203 0.017 1 89.69 17 GLN B C 1
ATOM 1507 O O . GLN B 1 17 ? 5.359 21.938 0.153 1 89.69 17 GLN B O 1
ATOM 1512 N N . LEU B 1 18 ? 3.402 22.688 0.89 1 95.25 18 LEU B N 1
ATOM 1513 C CA . LEU B 1 18 ? 3.939 22.844 2.236 1 95.25 18 LEU B CA 1
ATOM 1514 C C . LEU B 1 18 ? 4.504 21.531 2.758 1 95.25 18 LEU B C 1
ATOM 1516 O O . LEU B 1 18 ? 5.621 21.484 3.277 1 95.25 18 LEU B O 1
ATOM 1520 N N . LEU B 1 19 ? 3.785 20.422 2.592 1 96 19 LEU B N 1
ATOM 1521 C CA . LEU B 1 19 ? 4.211 19.125 3.105 1 96 19 LEU B CA 1
ATOM 1522 C C . LEU B 1 19 ? 5.469 18.641 2.387 1 96 19 LEU B C 1
ATOM 1524 O O . LEU B 1 19 ? 6.359 18.062 3.008 1 96 19 LEU B O 1
ATOM 1528 N N . SER B 1 20 ? 5.559 18.875 1.126 1 94.69 20 SER B N 1
ATOM 1529 C CA . SER B 1 20 ? 6.703 18.422 0.348 1 94.69 20 SER B CA 1
ATOM 1530 C C . SER B 1 20 ? 7.992 19.078 0.82 1 94.69 20 SER B C 1
ATOM 1532 O O . SER B 1 20 ? 9.07 18.5 0.711 1 94.69 20 SER B O 1
ATOM 1534 N N . ARG B 1 21 ? 7.879 20.266 1.337 1 96.56 21 ARG B N 1
ATOM 1535 C CA . ARG B 1 21 ? 9.062 20.969 1.819 1 96.56 21 ARG B CA 1
ATOM 1536 C C . ARG B 1 21 ? 9.258 20.75 3.314 1 96.56 21 ARG B C 1
ATOM 1538 O O . ARG B 1 21 ? 10.383 20.859 3.818 1 96.56 21 ARG B O 1
ATOM 1545 N N . LEU B 1 22 ? 8.18 20.484 3.943 1 98.12 22 LEU B N 1
ATOM 1546 C CA . LEU B 1 22 ? 8.234 20.203 5.375 1 98.12 22 LEU B CA 1
ATOM 1547 C C . LEU B 1 22 ? 8.938 18.875 5.645 1 98.12 22 LEU B C 1
ATOM 1549 O O . LEU B 1 22 ? 9.711 18.766 6.602 1 98.12 22 LEU B O 1
ATOM 155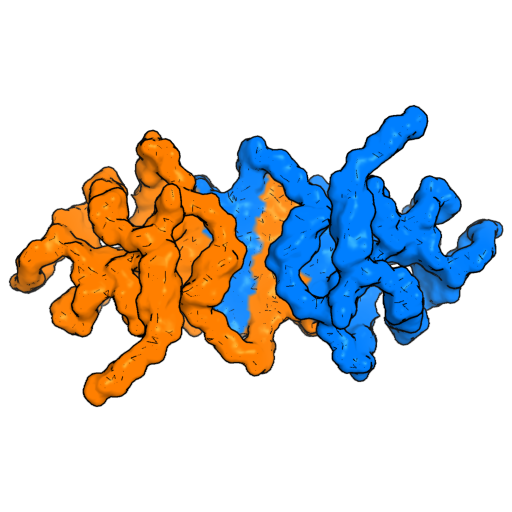3 N N . ILE B 1 23 ? 8.758 17.859 4.836 1 98.12 23 ILE B N 1
ATOM 1554 C CA . ILE B 1 23 ? 9.289 16.516 5.027 1 98.12 23 ILE B CA 1
ATOM 1555 C C . ILE B 1 23 ? 10.812 16.562 5.066 1 98.12 23 ILE B C 1
ATOM 1557 O O . ILE B 1 23 ? 11.43 16.094 6.035 1 98.12 23 ILE B O 1
ATOM 1561 N N . PRO B 1 24 ? 11.445 17.219 4.125 1 97.5 24 PRO B N 1
ATOM 1562 C CA . PRO B 1 24 ? 12.906 17.312 4.195 1 97.5 24 PRO B CA 1
ATOM 1563 C C . PRO B 1 24 ? 13.391 18.047 5.441 1 97.5 24 PRO B C 1
ATOM 1565 O O . PRO B 1 24 ? 14.461 17.734 5.973 1 97.5 24 PRO B O 1
ATOM 1568 N N . CYS B 1 25 ? 12.656 19.031 5.82 1 97.88 25 CYS B N 1
ATOM 1569 C CA . CYS B 1 25 ? 13.031 19.781 7.02 1 97.88 25 CYS B CA 1
ATOM 1570 C C . CYS B 1 25 ? 13.039 18.875 8.242 1 97.88 25 CYS B C 1
ATOM 1572 O O . CYS B 1 25 ? 13.992 18.891 9.023 1 97.88 25 CYS B O 1
ATOM 1574 N N . LEU B 1 26 ? 12.008 18.109 8.391 1 98.44 26 LEU B N 1
ATOM 1575 C CA . LEU B 1 26 ? 11.906 17.188 9.516 1 98.44 26 LEU B CA 1
ATOM 1576 C C . LEU B 1 26 ? 12.977 16.094 9.422 1 98.44 26 LEU B C 1
ATOM 1578 O O . LEU B 1 26 ? 13.578 15.719 10.43 1 98.44 26 LEU B O 1
ATOM 1582 N N . LYS B 1 27 ? 13.227 15.633 8.25 1 97.5 27 LYS B N 1
ATOM 1583 C CA . LYS B 1 27 ? 14.258 14.617 8.031 1 97.5 27 LYS B CA 1
ATOM 1584 C C . LYS B 1 27 ? 15.633 15.148 8.406 1 97.5 27 LYS B C 1
ATOM 1586 O O . LYS B 1 27 ? 16.438 14.438 9.016 1 97.5 27 LYS B O 1
ATOM 1591 N N . ALA B 1 28 ? 15.906 16.359 8.031 1 97.25 28 ALA B N 1
ATOM 1592 C CA . ALA B 1 28 ? 17.188 16.984 8.344 1 97.25 28 ALA B CA 1
ATOM 1593 C C . ALA B 1 28 ? 17.406 17.062 9.852 1 97.25 28 ALA B C 1
ATOM 1595 O O . ALA B 1 28 ? 18.547 17.094 10.32 1 97.25 28 ALA B O 1
ATOM 1596 N N . ARG B 1 29 ? 16.359 17.078 10.547 1 98.06 29 ARG B N 1
ATOM 1597 C CA . ARG B 1 29 ? 16.422 17.141 12.008 1 98.06 29 ARG B CA 1
ATOM 1598 C C . ARG B 1 29 ? 16.562 15.742 12.602 1 98.06 29 ARG B C 1
ATOM 1600 O O . ARG B 1 29 ? 16.578 15.578 13.82 1 98.06 29 ARG B O 1
ATOM 1607 N N . GLY B 1 30 ? 16.562 14.734 11.766 1 97.25 30 GLY B N 1
ATOM 1608 C CA . GLY B 1 30 ? 16.797 13.375 12.211 1 97.25 30 GLY B CA 1
ATOM 1609 C C . GLY B 1 30 ? 15.523 12.578 12.398 1 97.25 30 GLY B C 1
ATOM 1610 O O . GLY B 1 30 ? 15.547 11.492 12.984 1 97.25 30 GLY B O 1
ATOM 1611 N N . HIS B 1 31 ? 14.375 13.102 11.922 1 98.19 31 HIS B N 1
ATOM 1612 C CA . HIS B 1 31 ? 13.102 12.422 12.125 1 98.19 31 HIS B CA 1
ATOM 1613 C C . HIS B 1 31 ? 12.719 11.578 10.914 1 98.19 31 HIS B C 1
ATOM 1615 O O . HIS B 1 31 ? 12.93 12 9.773 1 98.19 31 HIS B O 1
ATOM 1621 N N . SER B 1 32 ? 12.203 10.391 11.148 1 97.69 32 SER B N 1
ATOM 1622 C CA . SER B 1 32 ? 11.5 9.656 10.102 1 97.69 32 SER B CA 1
ATOM 1623 C C . SER B 1 32 ? 10.07 10.156 9.945 1 97.69 32 SER B C 1
ATOM 1625 O O . SER B 1 32 ? 9.414 10.5 10.938 1 97.69 32 SER B O 1
ATOM 1627 N N . VAL B 1 33 ? 9.609 10.203 8.633 1 98.38 33 VAL B N 1
ATOM 1628 C CA . VAL B 1 33 ? 8.32 10.836 8.391 1 98.38 33 VAL B CA 1
ATOM 1629 C C . VAL B 1 33 ? 7.535 10.031 7.359 1 98.38 33 VAL B C 1
ATOM 1631 O O . VAL B 1 33 ? 8.094 9.555 6.371 1 98.38 33 VAL B O 1
ATOM 1634 N N . SER B 1 34 ? 6.246 9.789 7.578 1 98.44 34 SER B N 1
ATOM 1635 C CA . SER B 1 34 ? 5.297 9.258 6.605 1 98.44 34 SER B CA 1
ATOM 1636 C C . SER B 1 34 ? 4.102 10.188 6.434 1 98.44 34 SER B C 1
ATOM 1638 O O . SER B 1 34 ? 3.902 11.102 7.234 1 98.44 34 SER B O 1
ATOM 1640 N N . THR B 1 35 ? 3.373 10 5.355 1 98.06 35 THR B N 1
ATOM 1641 C CA . THR B 1 35 ? 2.211 10.852 5.109 1 98.06 35 THR B CA 1
ATOM 1642 C C . THR B 1 35 ? 0.976 10 4.816 1 98.06 35 THR B C 1
ATOM 1644 O O . THR B 1 35 ? 1.089 8.883 4.316 1 98.06 35 THR B O 1
ATOM 1647 N N . LEU B 1 36 ? -0.145 10.5 5.203 1 97.38 36 LEU B N 1
ATOM 1648 C CA . LEU B 1 36 ? -1.46 9.93 4.941 1 97.38 36 LEU B CA 1
ATOM 1649 C C . LEU B 1 36 ? -2.412 10.977 4.383 1 97.38 36 LEU B C 1
ATOM 1651 O O . LEU B 1 36 ? -2.543 12.07 4.949 1 97.38 36 LEU B O 1
ATOM 1655 N N . LYS B 1 37 ? -2.988 10.672 3.238 1 94.5 37 LYS B N 1
ATOM 1656 C CA . LYS B 1 37 ? -3.914 11.617 2.615 1 94.5 37 LYS B CA 1
ATOM 1657 C C . LYS B 1 37 ? -5.238 10.938 2.271 1 94.5 37 LYS B C 1
ATOM 1659 O O . LYS B 1 37 ? -5.254 9.867 1.668 1 94.5 37 LYS B O 1
ATOM 1664 N N . HIS B 1 38 ? -6.277 11.523 2.662 1 93.5 38 HIS B N 1
ATOM 1665 C CA . HIS B 1 38 ? -7.59 11.125 2.166 1 93.5 38 HIS B CA 1
ATOM 1666 C C . HIS B 1 38 ? -8.008 11.969 0.968 1 93.5 38 HIS B C 1
ATOM 1668 O O . HIS B 1 38 ? -8.164 13.188 1.086 1 93.5 38 HIS B O 1
ATOM 1674 N N . ALA B 1 39 ? -8.188 11.273 -0.136 1 87.69 39 ALA B N 1
ATOM 1675 C CA . ALA B 1 39 ? -8.594 11.961 -1.359 1 87.69 39 ALA B CA 1
ATOM 1676 C C . ALA B 1 39 ? -10.109 11.938 -1.522 1 87.69 39 ALA B C 1
ATOM 1678 O O . ALA B 1 39 ? -10.75 10.906 -1.305 1 87.69 39 ALA B O 1
ATOM 1679 N N . HIS B 1 40 ? -10.695 13.07 -1.791 1 79.69 40 HIS B N 1
ATOM 1680 C CA . HIS B 1 40 ? -12.133 13.18 -1.978 1 79.69 40 HIS B CA 1
ATOM 1681 C C . HIS B 1 40 ? -12.586 12.484 -3.26 1 79.69 40 HIS B C 1
ATOM 1683 O O . HIS B 1 40 ? -13.727 12.039 -3.359 1 79.69 40 HIS B O 1
ATOM 1689 N N . HIS B 1 41 ? -11.734 12.453 -4.195 1 78.06 41 HIS B N 1
ATOM 1690 C CA . HIS B 1 41 ? -12.078 11.789 -5.449 1 78.06 41 HIS B CA 1
ATOM 1691 C C . HIS B 1 41 ? -11.352 10.461 -5.594 1 78.06 41 HIS B C 1
ATOM 1693 O O . HIS B 1 41 ? -10.32 10.242 -4.953 1 78.06 41 HIS B O 1
ATOM 1699 N N . THR B 1 42 ? -12.031 9.664 -6.414 1 72.44 42 THR B N 1
ATOM 1700 C CA . THR B 1 42 ? -11.414 8.383 -6.707 1 72.44 42 THR B CA 1
ATOM 1701 C C . THR B 1 42 ? -10.07 8.57 -7.406 1 72.44 42 THR B C 1
ATOM 1703 O O . THR B 1 42 ? -9.938 9.422 -8.289 1 72.44 42 THR B O 1
ATOM 1706 N N . PHE B 1 43 ? -9.078 7.973 -6.852 1 75.62 43 PHE B N 1
ATOM 1707 C CA . PHE B 1 43 ? -7.738 8.055 -7.43 1 75.62 43 PHE B CA 1
ATOM 1708 C C . PHE B 1 43 ? -7.289 6.688 -7.941 1 75.62 43 PHE B C 1
ATOM 1710 O O . PHE B 1 43 ? -7.879 5.664 -7.594 1 75.62 43 PHE B O 1
ATOM 1717 N N . ASP B 1 44 ? -6.48 6.758 -9 1 76.12 44 ASP B N 1
ATOM 1718 C CA . ASP B 1 44 ? -5.75 5.555 -9.383 1 76.12 44 ASP B CA 1
ATOM 1719 C C . ASP B 1 44 ? -4.246 5.805 -9.398 1 76.12 44 ASP B C 1
ATOM 1721 O O . ASP B 1 44 ? -3.754 6.641 -10.156 1 76.12 44 ASP B O 1
ATOM 1725 N N . ILE B 1 45 ? -3.551 5.184 -8.438 1 76.75 45 ILE B N 1
ATOM 1726 C CA . ILE B 1 45 ? -2.109 5.383 -8.336 1 76.75 45 ILE B CA 1
ATOM 1727 C C . ILE B 1 45 ? -1.402 4.598 -9.445 1 76.75 45 ILE B C 1
ATOM 1729 O O . ILE B 1 45 ? -0.297 4.957 -9.859 1 76.75 45 ILE B O 1
ATOM 1733 N N . ASP B 1 46 ? -2.059 3.547 -9.883 1 78.94 46 ASP B N 1
ATOM 1734 C CA . ASP B 1 46 ? -1.427 2.73 -10.914 1 78.94 46 ASP B CA 1
ATOM 1735 C C . ASP B 1 46 ? -1.954 3.092 -12.305 1 78.94 46 ASP B C 1
ATOM 1737 O O . ASP B 1 46 ? -2.848 3.932 -12.43 1 78.94 46 ASP B O 1
ATOM 1741 N N . THR B 1 47 ? -1.163 2.689 -13.32 1 76.38 47 THR B N 1
ATOM 1742 C CA . THR B 1 47 ? -1.49 2.986 -14.711 1 76.38 47 THR B CA 1
ATOM 1743 C C . THR B 1 47 ? -2.127 1.775 -15.391 1 76.38 47 THR B C 1
ATOM 1745 O O . THR B 1 47 ? -1.669 0.645 -15.211 1 76.38 47 THR B O 1
ATOM 1748 N N . PRO B 1 48 ? -3.172 2.068 -16.203 1 71.38 48 PRO B N 1
ATOM 1749 C CA . PRO B 1 48 ? -3.736 0.971 -17 1 71.38 48 PRO B CA 1
ATOM 1750 C C . PRO B 1 48 ? -2.68 0.225 -17.797 1 71.38 48 PRO B C 1
ATOM 1752 O O . PRO B 1 48 ? -1.79 0.849 -18.391 1 71.38 48 PRO B O 1
ATOM 1755 N N . GLY B 1 49 ? -2.773 -1.124 -17.766 1 72.12 49 GLY B N 1
ATOM 1756 C CA . GLY B 1 49 ? -1.821 -1.933 -18.5 1 72.12 49 GLY B CA 1
ATOM 1757 C C . GLY B 1 49 ? -0.769 -2.58 -17.625 1 72.12 49 GLY B C 1
ATOM 1758 O O . GLY B 1 49 ? -0.116 -3.543 -18.031 1 72.12 49 GLY B O 1
ATOM 1759 N N . LYS B 1 50 ? -0.629 -2.078 -16.422 1 81.06 50 LYS B N 1
ATOM 1760 C CA . LYS B 1 50 ? 0.307 -2.688 -15.484 1 81.06 50 LYS B CA 1
ATOM 1761 C C . LYS B 1 50 ? -0.291 -3.938 -14.852 1 81.06 50 LYS B C 1
ATOM 1763 O O . LYS B 1 50 ? -1.512 -4.102 -14.82 1 81.06 50 LYS B O 1
ATOM 1768 N N . ASP B 1 51 ? 0.544 -4.812 -14.461 1 84.44 51 ASP B N 1
ATOM 1769 C CA . ASP B 1 51 ? 0.098 -6.047 -13.828 1 84.44 51 ASP B CA 1
ATOM 1770 C C . ASP B 1 51 ? -0.81 -5.758 -12.633 1 84.44 51 ASP B C 1
ATOM 1772 O O . ASP B 1 51 ? -1.84 -6.41 -12.461 1 84.44 51 ASP B O 1
ATOM 1776 N N . SER B 1 52 ? -0.416 -4.754 -11.859 1 87.88 52 SER B N 1
ATOM 1777 C CA . SER B 1 52 ? -1.197 -4.406 -10.672 1 87.88 52 SER B CA 1
ATOM 1778 C C . SER B 1 52 ? -2.609 -3.969 -11.055 1 87.88 52 SER B C 1
ATOM 1780 O O . SER B 1 52 ? -3.584 -4.402 -10.438 1 87.88 52 SER B O 1
ATOM 1782 N N . PHE B 1 53 ? -2.732 -3.168 -12.109 1 87.25 53 PHE B N 1
ATOM 1783 C CA . PHE B 1 53 ? -4.027 -2.697 -12.586 1 87.25 53 PHE B CA 1
ATOM 1784 C C . PHE B 1 53 ? -4.883 -3.861 -13.07 1 87.25 53 PHE B C 1
ATOM 1786 O O . PHE B 1 53 ? -6.055 -3.971 -12.695 1 87.25 53 PHE B O 1
ATOM 1793 N N . ARG B 1 54 ? -4.309 -4.711 -13.797 1 90.5 54 ARG B N 1
ATOM 1794 C CA . ARG B 1 54 ? -5.02 -5.855 -14.359 1 90.5 54 ARG B CA 1
ATOM 1795 C C . ARG B 1 54 ? -5.559 -6.762 -13.258 1 90.5 54 ARG B C 1
ATOM 1797 O O . ARG B 1 54 ? -6.699 -7.227 -13.336 1 90.5 54 ARG B O 1
ATOM 1804 N N . HIS B 1 55 ? -4.77 -6.996 -12.297 1 94.19 55 HIS B N 1
ATOM 1805 C CA . HIS B 1 55 ? -5.195 -7.887 -11.227 1 94.19 55 HIS B CA 1
ATOM 1806 C C . HIS B 1 55 ? -6.324 -7.262 -10.406 1 94.19 55 HIS B C 1
ATOM 1808 O O . HIS B 1 55 ? -7.266 -7.957 -10.016 1 94.19 55 HIS B O 1
ATOM 1814 N N . ARG B 1 56 ? -6.238 -5.953 -10.164 1 92.69 56 ARG B N 1
ATOM 1815 C CA . ARG B 1 56 ? -7.305 -5.266 -9.438 1 92.69 56 ARG B CA 1
ATOM 1816 C C . ARG B 1 56 ? -8.617 -5.316 -10.211 1 92.69 56 ARG B C 1
ATOM 1818 O O . ARG B 1 56 ? -9.664 -5.629 -9.648 1 92.69 56 ARG B O 1
ATOM 1825 N N . GLU B 1 57 ? -8.508 -5.047 -11.469 1 92.06 57 GLU B N 1
ATOM 1826 C CA . GLU B 1 57 ? -9.688 -5.082 -12.328 1 92.06 57 GLU B CA 1
ATOM 1827 C C . GLU B 1 57 ? -10.289 -6.484 -12.383 1 92.06 57 GLU B C 1
ATOM 1829 O O . GLU B 1 57 ? -11.508 -6.641 -12.477 1 92.06 57 GLU B O 1
ATOM 1834 N N . ALA B 1 58 ? -9.391 -7.469 -12.305 1 94.5 58 ALA B N 1
ATOM 1835 C CA . ALA B 1 58 ? -9.82 -8.867 -12.367 1 94.5 58 ALA B CA 1
ATOM 1836 C C . ALA B 1 58 ? -10.531 -9.281 -11.078 1 94.5 58 ALA B C 1
ATOM 1838 O O . ALA B 1 58 ? -11.141 -10.352 -11.016 1 94.5 58 ALA B O 1
ATOM 1839 N N . GLY B 1 59 ? -10.383 -8.469 -10.039 1 95.25 59 GLY B N 1
ATOM 1840 C CA . GLY B 1 59 ? -11.172 -8.742 -8.844 1 95.25 59 GLY B CA 1
ATOM 1841 C C . GLY B 1 59 ? -10.32 -9.008 -7.617 1 95.25 59 GLY B C 1
ATOM 1842 O O . GLY B 1 59 ? -10.852 -9.344 -6.555 1 95.25 59 GLY B O 1
ATOM 1843 N N . ALA B 1 60 ? -9.047 -8.906 -7.73 1 96.88 60 ALA B N 1
ATOM 1844 C CA . ALA B 1 60 ? -8.188 -9.125 -6.57 1 96.88 60 ALA B CA 1
ATOM 1845 C C . ALA B 1 60 ? -8.516 -8.141 -5.453 1 96.88 60 ALA B C 1
ATOM 1847 O O . ALA B 1 60 ? -8.758 -6.957 -5.707 1 96.88 60 ALA B O 1
ATOM 1848 N N . THR B 1 61 ? -8.5 -8.641 -4.207 1 96.88 61 THR B N 1
ATOM 1849 C CA . THR B 1 61 ? -8.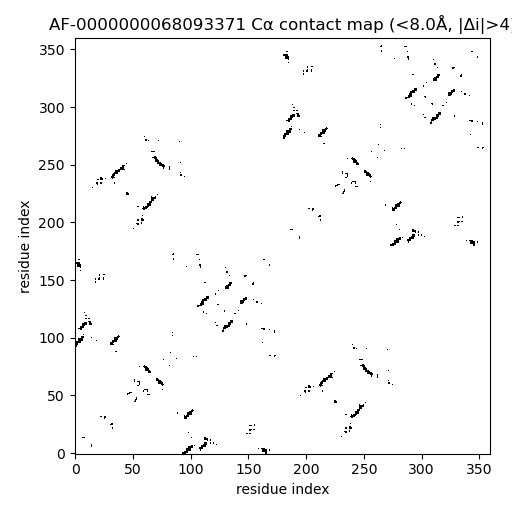742 -7.797 -3.045 1 96.88 61 THR B CA 1
ATOM 1850 C C . THR B 1 61 ? -7.57 -6.848 -2.811 1 96.88 61 THR B C 1
ATOM 1852 O O . THR B 1 61 ? -7.766 -5.641 -2.645 1 96.88 61 THR B O 1
ATOM 1855 N N . GLU B 1 62 ? -6.414 -7.379 -2.807 1 97.62 62 GLU B N 1
ATOM 1856 C CA . GLU B 1 62 ? -5.176 -6.613 -2.697 1 97.62 62 GLU B CA 1
ATOM 1857 C C . GLU B 1 62 ? -4.164 -7.047 -3.754 1 97.62 62 GLU B C 1
ATOM 1859 O O . GLU B 1 62 ? -4.141 -8.211 -4.156 1 97.62 62 GLU B O 1
ATOM 1864 N N . VAL B 1 63 ? -3.41 -6.102 -4.152 1 96.44 63 VAL B N 1
ATOM 1865 C CA . VAL B 1 63 ? -2.25 -6.344 -5.004 1 96.44 63 VAL B CA 1
ATOM 1866 C C . VAL B 1 63 ? -1.003 -5.738 -4.363 1 96.44 63 VAL B C 1
ATOM 1868 O O . VAL B 1 63 ? -0.976 -4.547 -4.047 1 96.44 63 VAL B O 1
ATOM 1871 N N . LEU B 1 64 ? -0.037 -6.566 -4.113 1 96.94 64 LEU B N 1
ATOM 1872 C CA . LEU B 1 64 ? 1.241 -6.102 -3.586 1 96.94 64 LEU B CA 1
ATOM 1873 C C . LEU B 1 64 ? 2.352 -6.285 -4.617 1 96.94 64 LEU B C 1
ATOM 1875 O O . LEU B 1 64 ? 2.545 -7.383 -5.141 1 96.94 64 LEU B O 1
ATOM 1879 N N . ILE B 1 65 ? 3.014 -5.242 -4.965 1 94.69 65 ILE B N 1
ATOM 1880 C CA . ILE B 1 65 ? 4.172 -5.281 -5.852 1 94.69 65 ILE B CA 1
ATOM 1881 C C . ILE B 1 65 ? 5.426 -4.875 -5.078 1 94.69 65 ILE B C 1
ATOM 1883 O O . ILE B 1 65 ? 5.449 -3.826 -4.434 1 94.69 65 ILE B O 1
ATOM 1887 N N . ALA B 1 66 ? 6.43 -5.703 -5.156 1 94.56 66 ALA B N 1
ATOM 1888 C CA . ALA B 1 66 ? 7.668 -5.445 -4.426 1 94.56 66 ALA B CA 1
ATOM 1889 C C . ALA B 1 66 ? 8.867 -5.434 -5.371 1 94.56 66 ALA B C 1
ATOM 1891 O O . ALA B 1 66 ? 8.891 -6.172 -6.359 1 94.56 66 ALA B O 1
ATOM 1892 N N . SER B 1 67 ? 9.797 -4.641 -5.086 1 92.12 67 SER B N 1
ATOM 1893 C CA . SER B 1 67 ? 11.086 -4.578 -5.758 1 92.12 67 SER B CA 1
ATOM 1894 C C . SER B 1 67 ? 12.211 -4.262 -4.773 1 92.12 67 SER B C 1
ATOM 1896 O O . SER B 1 67 ? 11.984 -4.23 -3.561 1 92.12 67 SER B O 1
ATOM 1898 N N . SER B 1 68 ? 13.43 -4.105 -5.336 1 90.38 68 SER B N 1
ATOM 1899 C CA . SER B 1 68 ? 14.57 -3.779 -4.496 1 90.38 68 SER B CA 1
ATOM 1900 C C . SER B 1 68 ? 14.5 -2.342 -3.992 1 90.38 68 SER B C 1
ATOM 1902 O O . SER B 1 68 ? 15.188 -1.975 -3.039 1 90.38 68 SER B O 1
ATOM 1904 N N . ALA B 1 69 ? 13.664 -1.477 -4.551 1 91.56 69 ALA B N 1
ATOM 1905 C CA . ALA B 1 69 ? 13.633 -0.06 -4.195 1 91.56 69 ALA B CA 1
ATOM 1906 C C . ALA B 1 69 ? 12.461 0.246 -3.27 1 91.56 69 ALA B C 1
ATOM 1908 O O . ALA B 1 69 ? 12.555 1.117 -2.402 1 91.56 69 ALA B O 1
ATOM 1909 N N . ARG B 1 70 ? 11.375 -0.448 -3.537 1 93.88 70 ARG B N 1
ATOM 1910 C CA . ARG B 1 70 ? 10.148 -0.125 -2.803 1 93.88 70 ARG B CA 1
ATOM 1911 C C . ARG B 1 70 ? 9.133 -1.251 -2.916 1 93.88 70 ARG B C 1
ATOM 1913 O O . ARG B 1 70 ? 9.305 -2.178 -3.711 1 93.88 70 ARG B O 1
ATOM 1920 N N . TRP B 1 71 ? 8.094 -1.161 -2.145 1 94.56 71 TRP B N 1
ATOM 1921 C CA . TRP B 1 71 ? 6.906 -1.975 -2.377 1 94.56 71 TRP B CA 1
ATOM 1922 C C . TRP B 1 71 ? 5.641 -1.136 -2.25 1 94.56 71 TRP B C 1
ATOM 1924 O O . TRP B 1 71 ? 5.641 -0.096 -1.587 1 94.56 71 TRP B O 1
ATOM 1934 N N . ALA B 1 72 ? 4.613 -1.559 -2.906 1 95.12 72 ALA B N 1
ATOM 1935 C CA . ALA B 1 72 ? 3.311 -0.901 -2.93 1 95.12 72 ALA B CA 1
ATOM 1936 C C . ALA B 1 72 ? 2.186 -1.904 -2.688 1 95.12 72 ALA B C 1
ATOM 1938 O O . ALA B 1 72 ? 2.18 -2.992 -3.268 1 95.12 72 ALA B O 1
ATOM 1939 N N . LEU B 1 73 ? 1.331 -1.59 -1.819 1 96.44 73 LEU B N 1
ATOM 1940 C CA . LEU B 1 73 ? 0.145 -2.379 -1.509 1 96.44 73 LEU B CA 1
ATOM 1941 C C . LEU B 1 73 ? -1.126 -1.602 -1.831 1 96.44 73 LEU B C 1
ATOM 1943 O O . LEU B 1 73 ? -1.326 -0.494 -1.327 1 96.44 73 LEU B O 1
ATOM 1947 N N . MET B 1 74 ? -1.925 -2.176 -2.674 1 95.38 74 MET B N 1
ATOM 1948 C CA . MET B 1 74 ? -3.207 -1.576 -3.033 1 95.38 74 MET B CA 1
ATOM 1949 C C . MET B 1 74 ? -4.367 -2.443 -2.557 1 95.38 74 MET B C 1
ATOM 1951 O O . MET B 1 74 ? -4.355 -3.66 -2.744 1 95.38 74 MET B O 1
ATOM 1955 N N . HIS B 1 75 ? -5.32 -1.819 -1.997 1 96.31 75 HIS B N 1
ATOM 1956 C CA . HIS B 1 75 ? -6.504 -2.5 -1.482 1 96.31 75 HIS B CA 1
ATOM 1957 C C . HIS B 1 75 ? -7.777 -1.933 -2.1 1 96.31 75 HIS B C 1
ATOM 1959 O O . HIS B 1 75 ? -8.062 -0.74 -1.962 1 96.31 75 HIS B O 1
ATOM 1965 N N . GLU B 1 76 ? -8.547 -2.785 -2.725 1 95.19 76 GLU B N 1
ATOM 1966 C CA . GLU B 1 76 ? -9.836 -2.404 -3.289 1 95.19 76 GLU B CA 1
ATOM 1967 C C . GLU B 1 76 ? -10.961 -2.598 -2.275 1 95.19 76 GLU B C 1
ATOM 1969 O O . GLU B 1 76 ? -11.172 -3.707 -1.781 1 95.19 76 GLU B O 1
ATOM 1974 N N . LEU B 1 77 ? -11.672 -1.525 -1.952 1 93.38 77 LEU B N 1
ATOM 1975 C CA . LEU B 1 77 ? -12.727 -1.62 -0.947 1 93.38 77 LEU B CA 1
ATOM 1976 C C . LEU B 1 77 ? -13.953 -2.336 -1.508 1 93.38 77 LEU B C 1
ATOM 1978 O O . LEU B 1 77 ? -14.578 -3.139 -0.813 1 93.38 77 LEU B O 1
ATOM 1982 N N . ARG B 1 78 ? -14.328 -1.984 -2.846 1 90.19 78 ARG B N 1
ATOM 1983 C CA . ARG B 1 78 ? -15.531 -2.523 -3.475 1 90.19 78 ARG B CA 1
ATOM 1984 C C . ARG B 1 78 ? -16.75 -2.305 -2.592 1 90.19 78 ARG B C 1
ATOM 1986 O O . ARG B 1 78 ? -17.172 -1.165 -2.367 1 90.19 78 ARG B O 1
ATOM 1993 N N . ASP B 1 79 ? -17.266 -3.357 -1.809 1 87.06 79 ASP B N 1
ATOM 1994 C CA . ASP B 1 79 ? -18.484 -3.203 -1.029 1 87.06 79 ASP B CA 1
ATOM 1995 C C . ASP B 1 79 ? -18.172 -3.002 0.451 1 87.06 79 ASP B C 1
ATOM 1997 O O . ASP B 1 79 ? -19.078 -2.947 1.281 1 87.06 79 ASP B O 1
ATOM 2001 N N . GLU B 1 80 ? -16.953 -2.863 0.737 1 90.75 80 GLU B N 1
ATOM 2002 C CA . GLU B 1 80 ? -16.562 -2.627 2.125 1 90.75 80 GLU B CA 1
ATOM 2003 C C . GLU B 1 80 ? -16.688 -1.152 2.492 1 90.75 80 GLU B C 1
ATOM 2005 O O . GLU B 1 80 ? -16.562 -0.279 1.632 1 90.75 80 GLU B O 1
ATOM 2010 N N . PRO B 1 81 ? -16.984 -0.891 3.762 1 91.88 81 PRO B N 1
ATOM 2011 C CA . PRO B 1 81 ? -17.031 0.507 4.195 1 91.88 81 PRO B CA 1
ATOM 2012 C C . PRO B 1 81 ? -15.672 1.198 4.086 1 91.88 81 PRO B C 1
ATOM 2014 O O . PRO B 1 81 ? -14.633 0.544 4.191 1 91.88 81 PRO B O 1
ATOM 2017 N N . GLU B 1 82 ? -15.719 2.459 3.848 1 91.12 82 GLU B N 1
ATOM 2018 C CA . GLU B 1 82 ? -14.492 3.246 3.846 1 91.12 82 GLU B CA 1
ATOM 2019 C C . GLU B 1 82 ? -13.766 3.141 5.184 1 91.12 82 GLU B C 1
ATOM 2021 O O . GLU B 1 82 ? -14.383 3.26 6.242 1 91.12 82 GLU B O 1
ATOM 2026 N N . PRO B 1 83 ? -12.477 2.859 5.121 1 91.81 83 PRO B N 1
ATOM 2027 C CA . PRO B 1 83 ? -11.742 2.754 6.387 1 91.81 83 PRO B CA 1
ATOM 2028 C C . PRO B 1 83 ? -11.672 4.082 7.137 1 91.81 83 PRO B C 1
ATOM 2030 O O . PRO B 1 83 ? -11.547 5.141 6.516 1 91.81 83 PRO B O 1
ATOM 2033 N N . GLU B 1 84 ? -11.758 3.98 8.43 1 92.5 84 GLU B N 1
ATOM 2034 C CA . GLU B 1 84 ? -11.57 5.156 9.273 1 92.5 84 GLU B CA 1
ATOM 2035 C C . GLU B 1 84 ? -10.094 5.484 9.453 1 92.5 84 GLU B C 1
ATOM 2037 O O . GLU B 1 84 ? -9.234 4.629 9.227 1 92.5 84 GLU B O 1
ATOM 2042 N N . LEU B 1 85 ? -9.82 6.711 9.867 1 95.06 85 LEU B N 1
ATOM 2043 C CA . LEU B 1 85 ? -8.453 7.188 10.039 1 95.06 85 LEU B CA 1
ATOM 2044 C C . LEU B 1 85 ? -7.641 6.227 10.906 1 95.06 85 LEU B C 1
ATOM 2046 O O . LEU B 1 85 ? -6.523 5.855 10.555 1 95.06 85 LEU B O 1
ATOM 2050 N N . GLY B 1 86 ? -8.227 5.832 12.047 1 93.75 86 GLY B N 1
ATOM 2051 C CA . GLY B 1 86 ? -7.523 4.941 12.953 1 93.75 86 GLY B CA 1
ATOM 2052 C C . GLY B 1 86 ? -7.105 3.633 12.312 1 93.75 86 GLY B C 1
ATOM 2053 O O . GLY B 1 86 ? -6.012 3.125 12.57 1 93.75 86 GLY B O 1
ATOM 2054 N N . GLU B 1 87 ? -7.953 3.051 11.477 1 93.19 87 GLU B N 1
ATOM 2055 C CA . GLU B 1 87 ? -7.664 1.797 10.789 1 93.19 87 GLU B CA 1
ATOM 2056 C C . GLU B 1 87 ? -6.5 1.96 9.812 1 93.19 87 GLU B C 1
ATOM 2058 O O . GLU B 1 87 ? -5.645 1.081 9.711 1 93.19 87 GLU B O 1
ATOM 2063 N N . LEU B 1 88 ? -6.492 3.027 9.094 1 95.81 88 LEU B N 1
ATOM 2064 C CA . LEU B 1 88 ? -5.438 3.299 8.125 1 95.81 88 LEU B CA 1
ATOM 2065 C C . LEU B 1 88 ? -4.098 3.506 8.82 1 95.81 88 LEU B C 1
ATOM 2067 O O . LEU B 1 88 ? -3.076 2.961 8.391 1 95.81 88 LEU B O 1
ATOM 2071 N N . LEU B 1 89 ? -4.113 4.281 9.898 1 95.94 89 LEU B N 1
ATOM 2072 C CA . LEU B 1 89 ? -2.902 4.543 10.664 1 95.94 89 LEU B CA 1
ATOM 2073 C C . LEU B 1 89 ? -2.303 3.24 11.188 1 95.94 89 LEU B C 1
ATOM 2075 O O . LEU B 1 89 ? -1.079 3.094 11.242 1 95.94 89 LEU B O 1
ATOM 2079 N N . ALA B 1 90 ? -3.137 2.305 11.5 1 91.31 90 ALA B N 1
ATOM 2080 C CA . ALA B 1 90 ? -2.699 1.025 12.055 1 91.31 90 ALA B CA 1
ATOM 2081 C C . ALA B 1 90 ? -1.978 0.19 11 1 91.31 90 ALA B C 1
ATOM 2083 O O . ALA B 1 90 ? -1.251 -0.749 11.336 1 91.31 90 ALA B O 1
ATOM 2084 N N . ARG B 1 91 ? -2.137 0.442 9.781 1 93.06 91 ARG B N 1
ATOM 2085 C CA . ARG B 1 91 ? -1.521 -0.314 8.695 1 93.06 91 ARG B CA 1
ATOM 2086 C C . ARG B 1 91 ? -0.108 0.184 8.406 1 93.06 91 ARG B C 1
ATOM 2088 O O . ARG B 1 91 ? 0.669 -0.49 7.73 1 93.06 91 ARG B O 1
ATOM 2095 N N . MET B 1 92 ? 0.248 1.324 8.922 1 95.81 92 MET B N 1
ATOM 2096 C CA . MET B 1 92 ? 1.499 1.98 8.547 1 95.81 92 MET B CA 1
ATOM 2097 C C . MET B 1 92 ? 2.631 1.557 9.484 1 95.81 92 MET B C 1
ATOM 2099 O O . MET B 1 92 ? 2.395 1.238 10.648 1 95.81 92 MET B O 1
ATOM 2103 N N . CYS B 1 93 ? 3.811 1.5 9.008 1 93.88 93 CYS B N 1
ATOM 2104 C CA . CYS B 1 93 ? 4.988 1.194 9.82 1 93.88 93 CYS B CA 1
ATOM 2105 C C . CYS B 1 93 ? 5.305 2.338 10.773 1 93.88 93 CYS B C 1
ATOM 2107 O O . CYS B 1 93 ? 4.961 3.49 10.508 1 93.88 93 CYS B O 1
ATOM 2109 N N . PRO B 1 94 ? 5.934 2.027 11.875 1 95.69 94 PRO B N 1
ATOM 2110 C CA . PRO B 1 94 ? 6.281 3.078 12.828 1 95.69 94 PRO B CA 1
ATOM 2111 C C . PRO B 1 94 ? 7.285 4.082 12.266 1 95.69 94 PRO B C 1
ATOM 2113 O O . PRO B 1 94 ? 8.266 3.691 11.633 1 95.69 94 PRO B O 1
ATOM 2116 N N . VAL B 1 95 ? 7.09 5.363 12.484 1 97.62 95 VAL B N 1
ATOM 2117 C CA . VAL B 1 95 ? 7.977 6.492 12.227 1 97.62 95 VAL B CA 1
ATOM 2118 C C . VAL B 1 95 ? 7.836 7.523 13.344 1 97.62 95 VAL B C 1
ATOM 2120 O O . VAL B 1 95 ? 7 7.371 14.234 1 97.62 95 VAL B O 1
ATOM 2123 N N . ASP B 1 96 ? 8.688 8.555 13.258 1 98.31 96 ASP B N 1
ATOM 2124 C CA . ASP B 1 96 ? 8.586 9.594 14.281 1 98.31 96 ASP B CA 1
ATOM 2125 C C . ASP B 1 96 ? 7.328 10.438 14.086 1 98.31 96 ASP B C 1
ATOM 2127 O O . ASP B 1 96 ? 6.625 10.742 15.047 1 98.31 96 ASP B O 1
ATOM 2131 N N . PHE B 1 97 ? 7.016 10.797 12.805 1 98.62 97 PHE B N 1
ATOM 2132 C CA . PHE B 1 97 ? 5.855 11.648 12.547 1 98.62 97 PHE B CA 1
ATOM 2133 C C . PHE B 1 97 ? 5.043 11.109 11.383 1 98.62 97 PHE B C 1
ATOM 2135 O O . PHE B 1 97 ? 5.602 10.711 10.359 1 98.62 97 PHE B O 1
ATOM 2142 N N . ILE B 1 98 ? 3.764 11.07 11.5 1 98.62 98 ILE B N 1
ATOM 2143 C CA . ILE B 1 98 ? 2.836 10.891 10.391 1 98.62 98 ILE B CA 1
ATOM 2144 C C . ILE B 1 98 ? 2.068 12.188 10.141 1 98.62 98 ILE B C 1
ATOM 2146 O O . ILE B 1 98 ? 1.387 12.695 11.039 1 98.62 98 ILE B O 1
ATOM 2150 N N . LEU B 1 99 ? 2.209 12.758 8.961 1 98.5 99 LEU B N 1
ATOM 2151 C CA . LEU B 1 99 ? 1.499 13.961 8.547 1 98.5 99 LEU B CA 1
ATOM 2152 C C . LEU B 1 99 ? 0.23 13.602 7.777 1 98.5 99 LEU B C 1
ATOM 2154 O O . LEU B 1 99 ? 0.289 12.914 6.758 1 98.5 99 LEU B O 1
ATOM 2158 N N . VAL B 1 100 ? -0.881 14.117 8.242 1 97.19 100 VAL B N 1
ATOM 2159 C CA . VAL B 1 100 ? -2.168 13.664 7.723 1 97.19 100 VAL B CA 1
ATOM 2160 C C . VAL B 1 100 ? -2.859 14.82 6.996 1 97.19 100 VAL B C 1
ATOM 2162 O O . VAL B 1 100 ? -2.963 15.922 7.531 1 97.19 100 VAL B O 1
ATOM 2165 N N . GLU B 1 101 ? -3.193 14.562 5.809 1 94.62 101 GLU B N 1
ATOM 2166 C CA . GLU B 1 101 ? -4.043 15.477 5.055 1 94.62 101 GLU B CA 1
ATOM 2167 C C . GLU B 1 101 ? -5.426 14.883 4.816 1 94.62 101 GLU B C 1
ATOM 2169 O O . GLU B 1 101 ? -5.547 13.734 4.383 1 94.62 101 GLU B O 1
ATOM 2174 N N . GLY B 1 102 ? -6.461 15.672 5.117 1 89.38 102 GLY B N 1
ATOM 2175 C CA . GLY B 1 102 ? -7.824 15.18 5.035 1 89.38 102 GLY B CA 1
ATOM 2176 C C . GLY B 1 102 ? -8.391 14.75 6.375 1 89.38 102 GLY B C 1
ATOM 2177 O O . GLY B 1 102 ? -8.023 15.305 7.414 1 89.38 102 GLY B O 1
ATOM 2178 N N . PHE B 1 103 ? -9.547 13.938 6.402 1 89 103 PHE B N 1
ATOM 2179 C CA . PHE B 1 103 ? -10.227 13.477 7.605 1 89 103 PHE B CA 1
ATOM 2180 C C . PHE B 1 103 ? -10.68 14.648 8.461 1 89 103 PHE B C 1
ATOM 2182 O O . PHE B 1 103 ? -10.422 14.688 9.664 1 89 103 PHE B O 1
ATOM 2189 N N . LYS B 1 104 ? -11.25 15.531 7.875 1 79.62 104 LYS B N 1
ATOM 2190 C CA . LYS B 1 104 ? -11.648 16.797 8.477 1 79.62 104 LYS B CA 1
ATOM 2191 C C . LYS B 1 104 ? -12.594 16.578 9.656 1 79.62 104 LYS B C 1
ATOM 2193 O O . LYS B 1 104 ? -12.641 17.391 10.586 1 79.62 104 LYS B O 1
ATOM 2198 N N . ARG B 1 105 ? -13.25 15.477 9.648 1 80.25 105 ARG B N 1
ATOM 2199 C CA . ARG B 1 105 ? -14.258 15.219 10.664 1 80.25 105 ARG B CA 1
ATOM 2200 C C . ARG B 1 105 ? -13.633 14.664 11.938 1 80.25 105 ARG B C 1
ATOM 2202 O O . ARG B 1 105 ? -14.266 14.641 12.992 1 80.25 105 ARG B O 1
ATOM 2209 N N . ASN B 1 106 ? -12.5 14.195 11.805 1 85.75 106 ASN B N 1
ATOM 2210 C CA . ASN B 1 106 ? -11.844 13.602 12.961 1 85.75 106 ASN B CA 1
ATOM 2211 C C . ASN B 1 106 ? -11.195 14.664 13.844 1 85.75 106 ASN B C 1
ATOM 2213 O O . ASN B 1 106 ? -10.727 15.688 13.352 1 85.75 106 ASN B O 1
ATOM 2217 N N . ALA B 1 107 ? -11.156 14.367 15.156 1 84.75 107 ALA B N 1
ATOM 2218 C CA . ALA B 1 107 ? -10.75 15.383 16.125 1 84.75 107 ALA B CA 1
ATOM 2219 C C . ALA B 1 107 ? -9.273 15.25 16.469 1 84.75 107 ALA B C 1
ATOM 2221 O O . ALA B 1 107 ? -8.867 15.508 17.609 1 84.75 107 ALA B O 1
ATOM 2222 N N . HIS B 1 108 ? -8.469 14.914 15.562 1 91.88 108 HIS B N 1
ATOM 2223 C CA . HIS B 1 108 ? -7.035 14.938 15.82 1 91.88 108 HIS B CA 1
ATOM 2224 C C . HIS B 1 108 ? -6.465 16.344 15.609 1 91.88 108 HIS B C 1
ATOM 2226 O O . HIS B 1 108 ? -7.066 17.156 14.906 1 91.88 108 HIS B O 1
ATOM 2232 N N . ILE B 1 109 ? -5.367 16.625 16.312 1 95.5 109 ILE B N 1
ATOM 2233 C CA . ILE B 1 109 ? -4.73 17.938 16.281 1 95.5 109 ILE B CA 1
ATOM 2234 C C . ILE B 1 109 ? -4.297 18.266 14.852 1 95.5 109 ILE B C 1
ATOM 2236 O O . ILE B 1 109 ? -3.785 17.391 14.141 1 95.5 109 ILE B O 1
ATOM 2240 N N . LYS B 1 110 ? -4.531 19.609 14.477 1 96.88 110 LYS B N 1
ATOM 2241 C CA . LYS B 1 110 ? -4.215 20.016 13.109 1 96.88 110 LYS B CA 1
ATOM 2242 C C . LYS B 1 110 ? -3.564 21.391 13.07 1 96.88 110 LYS B C 1
ATOM 2244 O O . LYS B 1 110 ? -3.729 22.188 13.992 1 96.88 110 LYS B O 1
ATOM 2249 N N . ILE B 1 111 ? -2.814 21.594 12.023 1 97.19 111 ILE B N 1
ATOM 2250 C CA . ILE B 1 111 ? -2.371 22.922 11.625 1 97.19 111 ILE B CA 1
ATOM 2251 C C . ILE B 1 111 ? -3.18 23.391 10.414 1 97.19 111 ILE B C 1
ATOM 2253 O O . ILE B 1 111 ? -3.242 22.703 9.398 1 97.19 111 ILE B O 1
ATOM 2257 N N . GLU B 1 112 ? -3.852 24.516 10.531 1 96.19 112 GLU B N 1
ATOM 2258 C CA . GLU B 1 112 ? -4.566 25.078 9.383 1 96.19 112 GLU B CA 1
ATOM 2259 C C . GLU B 1 112 ? -3.609 25.781 8.43 1 96.19 112 GLU B C 1
ATOM 2261 O O . GLU B 1 112 ? -2.801 26.625 8.852 1 96.19 112 GLU B O 1
ATOM 2266 N N . VAL B 1 113 ? -3.619 25.406 7.211 1 96.75 113 VAL B N 1
ATOM 2267 C CA . VAL B 1 113 ? -2.904 26.094 6.137 1 96.75 113 VAL B CA 1
ATOM 2268 C C . VAL B 1 113 ? -3.854 27.047 5.406 1 96.75 113 VAL B C 1
ATOM 2270 O O . VAL B 1 113 ? -4.84 26.609 4.809 1 96.75 113 VAL B O 1
ATOM 2273 N N . HIS B 1 114 ? -3.533 28.328 5.434 1 95.38 114 HIS B N 1
ATOM 2274 C CA . HIS B 1 114 ? -4.422 29.344 4.871 1 95.38 114 HIS B CA 1
ATOM 2275 C C . HIS B 1 114 ? -3.668 30.281 3.938 1 95.38 114 HIS B C 1
ATOM 2277 O O . HIS B 1 114 ? -2.676 30.891 4.34 1 95.38 114 HIS B O 1
ATOM 2283 N N . ARG B 1 115 ? -4.16 30.281 2.807 1 94.81 115 ARG B N 1
ATOM 2284 C CA . ARG B 1 115 ? -3.645 31.219 1.803 1 94.81 115 ARG B CA 1
ATOM 2285 C C . ARG B 1 115 ? -4.68 32.281 1.461 1 94.81 115 ARG B C 1
ATOM 2287 O O . ARG B 1 115 ? -5.789 31.953 1.026 1 94.81 115 ARG B O 1
ATOM 2294 N N . HIS B 1 116 ? -4.27 33.469 1.522 1 92 116 HIS B N 1
ATOM 2295 C CA . HIS B 1 116 ? -5.18 34.594 1.336 1 92 116 HIS B CA 1
ATOM 2296 C C . HIS B 1 116 ? -5.762 34.594 -0.073 1 92 11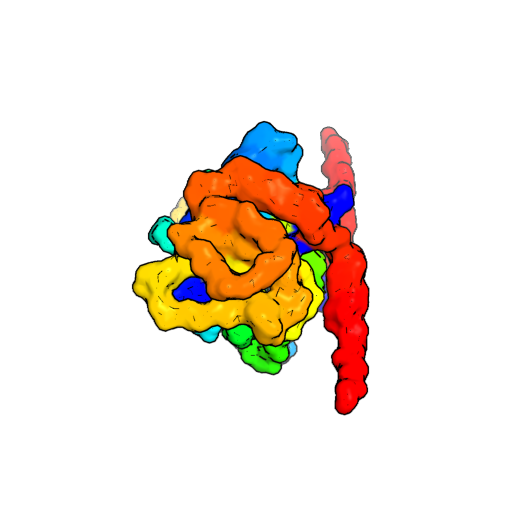6 HIS B C 1
ATOM 2298 O O . HIS B 1 116 ? -6.957 34.844 -0.254 1 92 116 HIS B O 1
ATOM 2304 N N . ALA B 1 117 ? -4.965 34.312 -1.039 1 91.38 117 ALA B N 1
ATOM 2305 C CA . ALA B 1 117 ? -5.348 34.406 -2.447 1 91.38 117 ALA B CA 1
ATOM 2306 C C . ALA B 1 117 ? -6.477 33.438 -2.764 1 91.38 117 ALA B C 1
ATOM 2308 O O . ALA B 1 117 ? -7.191 33.594 -3.754 1 91.38 117 ALA B O 1
ATOM 2309 N N . ASN B 1 118 ? -6.633 32.406 -1.892 1 90.12 118 ASN B N 1
ATOM 2310 C CA . ASN B 1 118 ? -7.676 31.422 -2.086 1 90.12 118 ASN B CA 1
ATOM 2311 C C . ASN B 1 118 ? -9.062 32 -1.833 1 90.12 118 ASN B C 1
ATOM 2313 O O . ASN B 1 118 ? -10.07 31.438 -2.281 1 90.12 118 ASN B O 1
ATOM 2317 N N . GLY B 1 119 ? -9.203 33.062 -1.107 1 90.44 119 GLY B N 1
ATOM 2318 C CA . GLY B 1 119 ? -10.461 33.75 -0.828 1 90.44 119 GLY B CA 1
ATOM 2319 C C . GLY B 1 119 ? -11.422 32.906 -0.004 1 90.44 119 GLY B C 1
ATOM 2320 O O . GLY B 1 119 ? -12.641 33.094 -0.09 1 90.44 119 GLY B O 1
ATOM 2321 N N . LYS B 1 120 ? -10.953 31.906 0.656 1 92.88 120 LYS B N 1
ATOM 2322 C CA . LYS B 1 120 ? -11.797 31.016 1.449 1 92.88 120 LYS B CA 1
ATOM 2323 C C . LYS B 1 120 ? -11.766 31.391 2.926 1 92.88 120 LYS B C 1
ATOM 2325 O O . LYS B 1 120 ? -10.812 32.031 3.389 1 92.88 120 LYS B O 1
ATOM 2330 N N . PRO B 1 121 ? -12.828 31.109 3.631 1 91.81 121 PRO B N 1
ATOM 2331 C CA . PRO B 1 121 ? -12.859 31.453 5.051 1 91.81 121 PRO B CA 1
ATOM 2332 C C . PRO B 1 121 ? -11.875 30.641 5.887 1 91.81 121 PRO B C 1
ATOM 2334 O O . PRO B 1 121 ? -11.422 29.578 5.449 1 91.81 121 PRO B O 1
ATOM 2337 N N . TRP B 1 122 ? -11.578 31.156 7.02 1 91.88 122 TRP B N 1
ATOM 2338 C CA . TRP B 1 122 ? -10.75 30.438 7.988 1 91.88 122 TRP B CA 1
ATOM 2339 C C . TRP B 1 122 ? -11.5 29.234 8.57 1 91.88 122 TRP B C 1
ATOM 2341 O O . TRP B 1 122 ? -12.719 29.312 8.773 1 91.88 122 TRP B O 1
ATOM 2351 N N . LEU B 1 123 ? -10.805 28.188 8.898 1 91.12 123 LEU B N 1
ATOM 2352 C CA . LEU B 1 123 ? -11.398 27 9.5 1 91.12 123 LEU B CA 1
ATOM 2353 C C . LEU B 1 123 ? -11.383 27.094 11.023 1 91.12 123 LEU B C 1
ATOM 2355 O O . LEU B 1 123 ? -12.328 26.672 11.688 1 91.12 123 LEU B O 1
ATOM 2359 N N . PHE B 1 124 ? -10.336 27.5 11.734 1 87.06 124 PHE B N 1
ATOM 2360 C CA . PHE B 1 124 ? -10.016 27.406 13.148 1 87.06 124 PHE B CA 1
ATOM 2361 C C . PHE B 1 124 ? -11.148 27.953 14.008 1 87.06 124 PHE B C 1
ATOM 2363 O O . PHE B 1 124 ? -11.359 27.5 15.133 1 87.06 124 PHE B O 1
ATOM 2370 N N . PRO B 1 125 ? -11.797 29.25 13.453 1 80.5 125 PRO B N 1
ATOM 2371 C CA . PRO B 1 125 ? -12.672 29.516 14.602 1 80.5 125 PRO B CA 1
ATOM 2372 C C . PRO B 1 125 ? -13.758 28.453 14.766 1 80.5 125 PRO B C 1
ATOM 2374 O O . PRO B 1 125 ? -14.297 28.281 15.867 1 80.5 125 PRO B O 1
ATOM 2377 N N . ASP B 1 126 ? -14.039 27.625 13.875 1 85.81 126 ASP B N 1
ATOM 2378 C CA . ASP B 1 126 ? -15.148 26.672 13.898 1 85.81 126 ASP B CA 1
ATOM 2379 C C . ASP B 1 126 ? -14.648 25.25 14.125 1 85.81 126 ASP B C 1
ATOM 2381 O O . ASP B 1 126 ? -15.438 24.344 14.43 1 85.81 126 ASP B O 1
ATOM 2385 N N . ASP B 1 127 ? -13.359 25.047 14.039 1 89.81 127 ASP B N 1
ATOM 2386 C CA . ASP B 1 127 ? -12.766 23.719 14.227 1 89.81 127 ASP B CA 1
ATOM 2387 C C . ASP B 1 127 ? -11.852 23.703 15.438 1 89.81 127 ASP B C 1
ATOM 2389 O O . ASP B 1 127 ? -10.719 24.188 15.383 1 89.81 127 ASP B O 1
ATOM 239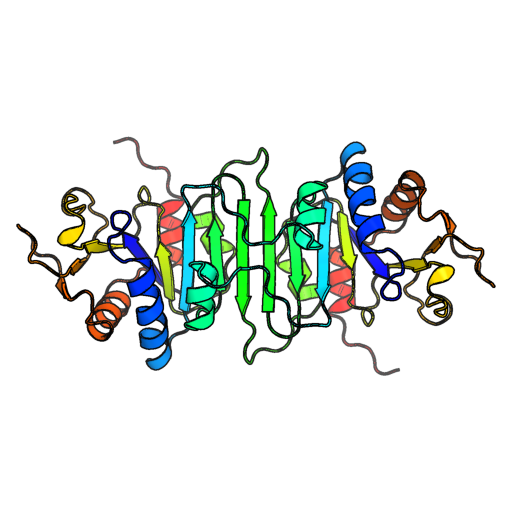3 N N . PRO B 1 128 ? -12.328 23.156 16.484 1 90.5 128 PRO B N 1
ATOM 2394 C CA . PRO B 1 128 ? -11.547 23.172 17.719 1 90.5 128 PRO B CA 1
ATOM 2395 C C . PRO B 1 128 ? -10.297 22.297 17.656 1 90.5 128 PRO B C 1
ATOM 2397 O O . PRO B 1 128 ? -9.438 22.375 18.531 1 90.5 128 PRO B O 1
ATOM 2400 N N . SER B 1 129 ? -10.117 21.5 16.609 1 93.12 129 SER B N 1
ATOM 2401 C CA . SER B 1 129 ? -8.961 20.625 16.484 1 93.12 129 SER B CA 1
ATOM 2402 C C . SER B 1 129 ? -7.754 21.375 15.93 1 93.12 129 SER B C 1
ATOM 2404 O O . SER B 1 129 ? -6.637 20.844 15.914 1 93.12 129 SER B O 1
ATOM 2406 N N . ILE B 1 130 ? -7.988 22.609 15.547 1 94.5 130 ILE B N 1
ATOM 2407 C CA . ILE B 1 130 ? -6.887 23.406 15.016 1 94.5 130 ILE B CA 1
ATOM 2408 C C . ILE B 1 130 ? -6.074 23.984 16.172 1 94.5 130 ILE B C 1
ATOM 2410 O O . ILE B 1 130 ? -6.605 24.734 16.984 1 94.5 130 ILE B O 1
ATOM 2414 N N . GLY B 1 131 ? -4.797 23.641 16.141 1 95.31 131 GLY B N 1
ATOM 2415 C CA . GLY B 1 131 ? -3.939 24.062 17.234 1 95.31 131 GLY B CA 1
ATOM 2416 C C . GLY B 1 131 ? -2.926 25.109 16.828 1 95.31 131 GLY B C 1
ATOM 2417 O O . GLY B 1 131 ? -2.252 25.703 17.688 1 95.31 131 GLY B O 1
ATOM 2418 N N . ALA B 1 132 ? -2.787 25.391 15.578 1 96.88 132 ALA B N 1
ATOM 2419 C CA . ALA B 1 132 ? -1.884 26.391 15.023 1 96.88 132 ALA B CA 1
ATOM 2420 C C . ALA B 1 132 ? -2.262 26.734 13.586 1 96.88 132 ALA B C 1
ATOM 2422 O O . ALA B 1 132 ? -3.096 26.062 12.977 1 96.88 132 ALA B O 1
ATOM 2423 N N . ILE B 1 133 ? -1.646 27.844 13.078 1 96.06 133 ILE B N 1
ATOM 2424 C CA . ILE B 1 133 ? -2.012 28.312 11.742 1 96.06 133 ILE B CA 1
ATOM 2425 C C . ILE B 1 133 ? -0.749 28.641 10.953 1 96.06 133 ILE B C 1
ATOM 2427 O O . ILE B 1 133 ? 0.169 29.281 11.469 1 96.06 133 ILE B O 1
ATOM 2431 N N . ALA B 1 134 ? -0.626 28.109 9.805 1 96.88 134 ALA B N 1
ATOM 2432 C CA . ALA B 1 134 ? 0.329 28.531 8.789 1 96.88 134 ALA B CA 1
ATOM 2433 C C . ALA B 1 134 ? -0.355 29.391 7.715 1 96.88 134 ALA B C 1
ATOM 2435 O O . ALA B 1 134 ? -1.261 28.906 7.027 1 96.88 134 ALA B O 1
ATOM 2436 N N . CYS B 1 135 ? 0.097 30.625 7.547 1 95.38 135 CYS B N 1
ATOM 2437 C CA . CYS B 1 135 ? -0.649 31.531 6.676 1 95.38 135 CYS B CA 1
ATOM 2438 C C . CYS B 1 135 ? 0.259 32.625 6.105 1 95.38 135 CYS B C 1
ATOM 2440 O O . CYS B 1 135 ? 1.388 32.781 6.566 1 95.38 135 CYS B O 1
ATOM 2442 N N . ASP B 1 136 ? -0.217 33.188 5.035 1 94.5 136 ASP B N 1
ATOM 2443 C CA . ASP B 1 136 ? 0.533 34.281 4.422 1 94.5 136 ASP B CA 1
ATOM 2444 C C . ASP B 1 136 ? -0.113 35.625 4.723 1 94.5 136 ASP B C 1
ATOM 2446 O O . ASP B 1 136 ? 0.35 36.656 4.242 1 94.5 136 ASP B O 1
ATOM 2450 N N . ALA B 1 137 ? -1.217 35.594 5.395 1 88 137 ALA B N 1
ATOM 2451 C CA . ALA B 1 137 ? -1.896 36.812 5.816 1 88 137 ALA B CA 1
ATOM 2452 C C . ALA B 1 137 ? -2.377 36.719 7.262 1 88 137 ALA B C 1
ATOM 2454 O O . ALA B 1 137 ? -2.756 35.625 7.711 1 88 137 ALA B O 1
ATOM 2455 N N . ALA B 1 138 ? -2.455 37.781 7.926 1 84.56 138 ALA B N 1
ATOM 2456 C CA . ALA B 1 138 ? -2.846 37.812 9.336 1 84.56 138 ALA B CA 1
ATOM 2457 C C . ALA B 1 138 ? -4.293 37.344 9.508 1 84.56 138 ALA B C 1
ATOM 2459 O O . ALA B 1 138 ? -5.184 37.812 8.797 1 84.56 138 ALA B O 1
ATOM 2460 N N . PRO B 1 139 ? -4.469 36.375 10.375 1 84.31 139 PRO B N 1
ATOM 2461 C CA . PRO B 1 139 ? -5.852 36 10.68 1 84.31 139 PRO B CA 1
ATOM 2462 C C . PRO B 1 139 ? -6.613 37.125 11.406 1 84.31 139 PRO B C 1
ATOM 2464 O O . PRO B 1 139 ? -6 38 12.008 1 84.31 139 PRO B O 1
ATOM 2467 N N . PRO B 1 140 ? -7.902 37.156 11.078 1 77.81 140 PRO B N 1
ATOM 2468 C CA . PRO B 1 140 ? -8.68 38.25 11.664 1 77.81 140 PRO B CA 1
ATOM 2469 C C . PRO B 1 140 ? -8.664 38.25 13.195 1 77.81 140 PRO B C 1
ATOM 2471 O O . PRO B 1 140 ? -8.742 39.312 13.828 1 77.81 140 PRO B O 1
ATOM 2474 N N . HIS B 1 141 ? -8.734 37.094 13.805 1 76.69 141 HIS B N 1
ATOM 2475 C CA . HIS B 1 141 ? -8.719 36.938 15.258 1 76.69 141 HIS B CA 1
ATOM 2476 C C . HIS B 1 141 ? -8.039 35.625 15.664 1 76.69 141 HIS B C 1
ATOM 2478 O O . HIS B 1 141 ? -7.75 34.781 14.812 1 76.69 141 HIS B O 1
ATOM 2484 N N . GLY B 1 142 ? -7.52 35.688 16.938 1 73.69 142 GLY B N 1
ATOM 2485 C CA . GLY B 1 142 ? -7.105 34.406 17.453 1 73.69 142 GLY B CA 1
ATOM 2486 C C . GLY B 1 142 ? -5.812 34.469 18.25 1 73.69 142 GLY B C 1
ATOM 2487 O O . GLY B 1 142 ? -5.074 35.438 18.156 1 73.69 142 GLY B O 1
ATOM 2488 N N . THR B 1 143 ? -5.676 33.469 19.062 1 85.62 143 THR B N 1
ATOM 2489 C CA . THR B 1 143 ? -4.551 33.375 19.984 1 85.62 143 THR B CA 1
ATOM 2490 C C . THR B 1 143 ? -3.678 32.156 19.625 1 85.62 143 THR B C 1
ATOM 2492 O O . THR B 1 143 ? -2.65 31.922 20.266 1 85.62 143 THR B O 1
ATOM 2495 N N . LEU B 1 144 ? -4.02 31.578 18.5 1 93.19 144 LEU B N 1
ATOM 2496 C CA . LEU B 1 144 ? -3.266 30.375 18.141 1 93.19 144 LEU B CA 1
ATOM 2497 C C . LEU B 1 144 ? -1.875 30.75 17.625 1 93.19 144 LEU B C 1
ATOM 2499 O O . LEU B 1 144 ? -1.693 31.797 17.016 1 93.19 144 LEU B O 1
ATOM 2503 N N . PRO B 1 145 ? -0.913 29.844 17.938 1 95.19 145 PRO B N 1
ATOM 2504 C CA . PRO B 1 145 ? 0.391 30.047 17.297 1 95.19 145 PRO B CA 1
ATOM 2505 C C . PRO B 1 145 ? 0.294 30.172 15.781 1 95.19 145 PRO B C 1
ATOM 2507 O O . PRO B 1 145 ? -0.507 29.484 15.156 1 95.19 145 PRO B O 1
ATOM 2510 N N . ARG B 1 146 ? 1.146 31.109 15.258 1 95 146 ARG B N 1
ATOM 2511 C CA . ARG B 1 146 ? 1.096 31.391 13.82 1 95 146 ARG B CA 1
ATOM 2512 C C . ARG B 1 146 ? 2.494 31.375 13.211 1 95 146 ARG B C 1
ATOM 2514 O O . ARG B 1 146 ? 3.447 31.859 13.828 1 95 146 ARG B O 1
ATOM 2521 N N . VAL B 1 147 ? 2.6 30.828 12.008 1 96.44 147 VAL B N 1
ATOM 2522 C CA . VAL B 1 147 ? 3.85 30.844 11.258 1 96.44 147 VAL B CA 1
ATOM 2523 C C . VAL B 1 147 ? 3.568 31.188 9.797 1 96.44 147 VAL B C 1
ATOM 2525 O O . VAL B 1 147 ? 2.434 31.062 9.328 1 96.44 147 VAL B O 1
ATOM 2528 N N . ALA B 1 148 ? 4.629 31.656 9.156 1 96 148 ALA B N 1
ATOM 2529 C CA . ALA B 1 148 ? 4.5 31.938 7.73 1 96 148 ALA B CA 1
ATOM 2530 C C . ALA B 1 148 ? 4.477 30.656 6.91 1 96 148 ALA B C 1
ATOM 2532 O O . ALA B 1 148 ? 5.156 29.688 7.25 1 96 148 ALA B O 1
ATOM 2533 N N . LEU B 1 149 ? 3.777 30.688 5.773 1 95.06 149 LEU B N 1
ATOM 2534 C CA . LEU B 1 149 ? 3.617 29.516 4.914 1 95.06 149 LEU B CA 1
ATOM 2535 C C . LEU B 1 149 ? 4.969 29.031 4.402 1 95.06 149 LEU B C 1
ATOM 2537 O O . LEU B 1 149 ? 5.16 27.828 4.184 1 95.06 149 LEU B O 1
ATOM 2541 N N . ASP B 1 150 ? 5.918 29.891 4.223 1 94.62 150 ASP B N 1
ATOM 2542 C CA . ASP B 1 150 ? 7.184 29.516 3.604 1 94.62 150 ASP B CA 1
ATOM 2543 C C . ASP B 1 150 ? 8.281 29.344 4.656 1 94.62 150 ASP B C 1
ATOM 2545 O O . ASP B 1 150 ? 9.445 29.125 4.316 1 94.62 150 ASP B O 1
ATOM 2549 N N . ASP B 1 151 ? 7.914 29.516 5.863 1 96.94 151 ASP B N 1
ATOM 2550 C CA . ASP B 1 151 ? 8.867 29.281 6.941 1 96.94 151 ASP B CA 1
ATOM 2551 C C . ASP B 1 151 ? 8.789 27.828 7.434 1 96.94 151 ASP B C 1
ATOM 2553 O O . ASP B 1 151 ? 8.289 27.578 8.531 1 96.94 151 ASP B O 1
ATOM 2557 N N . TYR B 1 152 ? 9.398 26.969 6.684 1 97.62 152 TYR B N 1
ATOM 2558 C CA . TYR B 1 152 ? 9.258 25.531 6.906 1 97.62 152 TYR B CA 1
ATOM 2559 C C . TYR B 1 152 ? 9.914 25.109 8.211 1 97.62 152 TYR B C 1
ATOM 2561 O O . TYR B 1 152 ? 9.453 24.172 8.875 1 97.62 152 TYR B O 1
ATOM 2569 N N . ASP B 1 153 ? 10.953 25.797 8.609 1 98 153 ASP B N 1
ATOM 2570 C CA . ASP B 1 153 ? 11.57 25.516 9.898 1 98 153 ASP B CA 1
ATOM 2571 C C . ASP B 1 153 ? 10.602 25.781 11.047 1 98 153 ASP B C 1
ATOM 2573 O O . ASP B 1 153 ? 10.492 24.984 11.984 1 98 153 ASP B O 1
ATOM 2577 N N . ALA B 1 154 ? 9.93 26.859 10.914 1 98.25 154 ALA B N 1
ATOM 2578 C CA . ALA B 1 154 ? 8.953 27.219 11.945 1 98.25 154 ALA B CA 1
ATOM 2579 C C . ALA B 1 154 ? 7.785 26.234 11.953 1 98.25 154 ALA B C 1
ATOM 2581 O O . ALA B 1 154 ? 7.242 25.906 13.016 1 98.25 154 ALA B O 1
ATOM 2582 N N . VAL B 1 155 ? 7.344 25.828 10.828 1 98.38 155 VAL B N 1
ATOM 2583 C CA . VAL B 1 155 ? 6.297 24.812 10.75 1 98.38 155 VAL B CA 1
ATOM 2584 C C . VAL B 1 155 ? 6.773 23.516 11.414 1 98.38 155 VAL B C 1
ATOM 2586 O O . VAL B 1 155 ? 6.02 22.875 12.148 1 98.38 155 VAL B O 1
ATOM 2589 N N . ALA B 1 156 ? 8.023 23.156 11.141 1 98.69 156 ALA B N 1
ATOM 2590 C CA . ALA B 1 156 ? 8.602 21.953 11.758 1 98.69 156 ALA B CA 1
ATOM 2591 C C . ALA B 1 156 ? 8.602 22.078 13.281 1 98.69 156 ALA B C 1
ATOM 2593 O O . ALA B 1 156 ? 8.312 21.109 13.984 1 98.69 156 ALA B O 1
ATOM 2594 N N . ASP B 1 157 ? 8.906 23.266 13.742 1 98.62 157 ASP B N 1
ATOM 2595 C CA . ASP B 1 157 ? 8.844 23.516 15.18 1 98.62 157 ASP B CA 1
ATOM 2596 C C . ASP B 1 157 ? 7.445 23.234 15.719 1 98.62 157 ASP B C 1
ATOM 2598 O O . ASP B 1 157 ? 7.297 22.625 16.781 1 98.62 157 ASP B O 1
ATOM 2602 N N . LEU B 1 158 ? 6.445 23.703 15 1 98.5 158 LEU B N 1
ATOM 2603 C CA . LEU B 1 158 ? 5.062 23.484 15.422 1 98.5 158 LEU B CA 1
ATOM 2604 C C . LEU B 1 158 ? 4.73 22 15.453 1 98.5 158 LEU B C 1
ATOM 2606 O O . LEU B 1 158 ? 4.059 21.531 16.375 1 98.5 158 LEU B O 1
ATOM 2610 N N . VAL B 1 159 ? 5.133 21.281 14.438 1 98.56 159 VAL B N 1
ATOM 2611 C CA . VAL B 1 159 ? 4.891 19.844 14.375 1 98.56 159 VAL B CA 1
ATOM 2612 C C . VAL B 1 159 ? 5.492 19.156 15.602 1 98.56 159 VAL B C 1
ATOM 2614 O O . VAL B 1 159 ? 4.816 18.391 16.281 1 98.56 159 VAL B O 1
ATOM 2617 N N . GLU B 1 160 ? 6.754 19.469 15.914 1 98.44 160 GLU B N 1
ATOM 2618 C CA . GLU B 1 160 ? 7.453 18.859 17.047 1 98.44 160 GLU B CA 1
ATOM 2619 C C . GLU B 1 160 ? 6.754 19.188 18.359 1 98.44 160 GLU B C 1
ATOM 2621 O O . GLU B 1 160 ? 6.707 18.344 19.266 1 98.44 160 GLU B O 1
ATOM 2626 N N . ARG B 1 161 ? 6.195 20.312 18.375 1 97.94 161 ARG B N 1
ATOM 2627 C CA . ARG B 1 161 ? 5.605 20.797 19.625 1 97.94 161 ARG B CA 1
ATOM 2628 C C . ARG B 1 161 ? 4.188 20.25 19.797 1 97.94 161 ARG B C 1
ATOM 2630 O O . ARG B 1 161 ? 3.779 19.938 20.922 1 97.94 161 ARG B O 1
ATOM 2637 N N . LEU B 1 162 ? 3.461 20.078 18.703 1 98 162 LEU B N 1
ATOM 2638 C CA . LEU B 1 162 ? 2.014 19.938 18.828 1 98 162 LEU B CA 1
ATOM 2639 C C . LEU B 1 162 ? 1.589 18.5 18.547 1 98 162 LEU B C 1
ATOM 2641 O O . LEU B 1 162 ? 0.508 18.078 18.969 1 98 162 LEU B O 1
ATOM 2645 N N . ALA B 1 163 ? 2.312 17.703 17.797 1 98.25 163 ALA B N 1
ATOM 2646 C CA . ALA B 1 163 ? 1.871 16.391 17.328 1 98.25 163 ALA B CA 1
ATOM 2647 C C . ALA B 1 163 ? 1.48 15.5 18.516 1 98.25 163 ALA B C 1
ATOM 2649 O O . ALA B 1 163 ? 2.135 15.516 19.547 1 98.25 163 ALA B O 1
ATOM 2650 N N . TRP B 1 164 ? 0.442 14.758 18.266 1 97.31 164 TRP B N 1
ATOM 2651 C CA . TRP B 1 164 ? -0.093 13.875 19.312 1 97.31 164 TRP B CA 1
ATOM 2652 C C . TRP B 1 164 ? 0.542 12.492 19.219 1 97.31 164 TRP B C 1
ATOM 2654 O O . TRP B 1 164 ? 0.829 12 18.125 1 97.31 164 TRP B O 1
ATOM 2664 N N . PRO B 1 165 ? 0.684 11.852 20.422 1 96.69 165 PRO B N 1
ATOM 2665 C CA . PRO B 1 165 ? 1.079 10.438 20.359 1 96.69 165 PRO B CA 1
ATOM 2666 C C . PRO B 1 165 ? 0.073 9.578 19.594 1 96.69 165 PRO B C 1
ATOM 2668 O O . PRO B 1 165 ? -1.138 9.734 19.781 1 96.69 165 PRO B O 1
ATOM 2671 N N . LEU B 1 166 ? 0.557 8.703 18.734 1 95.75 166 LEU B N 1
ATOM 2672 C CA . LEU B 1 166 ? -0.282 7.887 17.859 1 95.75 166 LEU B CA 1
ATOM 2673 C C . LEU B 1 166 ? -1.253 7.039 18.672 1 95.75 166 LEU B C 1
ATOM 2675 O O . LEU B 1 166 ? -2.441 6.969 18.359 1 95.75 166 LEU B O 1
ATOM 2679 N N . ASP B 1 167 ? -0.748 6.43 19.703 1 92.25 167 ASP B N 1
ATOM 2680 C CA . ASP B 1 167 ? -1.577 5.543 20.516 1 92.25 167 ASP B CA 1
ATOM 2681 C C . ASP B 1 167 ? -2.756 6.301 21.125 1 92.25 167 ASP B C 1
ATOM 2683 O O . ASP B 1 167 ? -3.881 5.797 21.141 1 92.25 167 ASP B O 1
ATOM 2687 N N . THR B 1 168 ? -2.508 7.457 21.562 1 90.19 168 THR B N 1
ATOM 2688 C CA . THR B 1 168 ? -3.547 8.305 22.125 1 90.19 168 THR B CA 1
ATOM 2689 C C . THR B 1 168 ? -4.57 8.695 21.062 1 90.19 168 THR B C 1
ATOM 2691 O O . THR B 1 168 ? -5.777 8.672 21.328 1 90.19 168 THR B O 1
ATOM 2694 N N . THR B 1 169 ? -4.094 9.023 19.953 1 90.88 169 THR B N 1
ATOM 2695 C CA . THR B 1 169 ? -4.965 9.43 18.859 1 90.88 169 THR B CA 1
ATOM 2696 C C . THR B 1 169 ? -5.883 8.281 18.453 1 90.88 169 THR B C 1
ATOM 2698 O O . THR B 1 169 ? -7.09 8.477 18.281 1 90.88 169 THR B O 1
ATOM 2701 N N . ILE B 1 170 ? -5.32 7.145 18.312 1 90.75 170 ILE B N 1
ATOM 2702 C CA . ILE B 1 170 ? -6.098 5.977 17.906 1 90.75 170 ILE B CA 1
ATOM 2703 C C . ILE B 1 170 ? -7.176 5.688 18.953 1 90.75 170 ILE B C 1
ATOM 2705 O O . ILE B 1 170 ? -8.32 5.402 18.609 1 90.75 170 ILE B O 1
ATOM 2709 N N . ALA B 1 171 ? -6.832 5.797 20.188 1 88 171 ALA B N 1
ATOM 2710 C CA . ALA B 1 171 ? -7.777 5.566 21.281 1 88 171 ALA B CA 1
ATOM 2711 C C . ALA B 1 171 ? -8.922 6.578 21.234 1 88 171 ALA B C 1
ATOM 2713 O O . ALA B 1 171 ? -10.078 6.227 21.469 1 88 171 ALA B O 1
ATOM 2714 N N . ARG B 1 172 ? -8.617 7.762 20.938 1 85.94 172 ARG B N 1
ATOM 2715 C CA . ARG B 1 172 ? -9.602 8.836 20.891 1 85.94 172 ARG B CA 1
ATOM 2716 C C . ARG B 1 172 ? -10.539 8.688 19.703 1 85.94 172 ARG B C 1
ATOM 2718 O O . ARG B 1 172 ? -11.719 9.023 19.797 1 85.94 172 ARG B O 1
ATOM 2725 N N . LEU B 1 173 ? -10.023 8.195 18.672 1 85.56 173 LEU B N 1
ATOM 2726 C CA . LEU B 1 173 ? -10.812 8.055 17.438 1 85.56 173 LEU B CA 1
ATOM 2727 C C . LEU B 1 173 ? -11.742 6.844 17.531 1 85.56 173 LEU B C 1
ATOM 2729 O O . LEU B 1 173 ? -12.758 6.785 16.844 1 85.56 173 LEU B O 1
ATOM 2733 N N . ALA B 1 174 ? -11.344 5.82 18.234 1 77.31 174 ALA B N 1
ATOM 2734 C CA . ALA B 1 174 ? -12.148 4.617 18.406 1 77.31 174 ALA B CA 1
ATOM 2735 C C . ALA B 1 174 ? -13.328 4.883 19.344 1 77.31 174 ALA B C 1
ATOM 2737 O O . ALA B 1 174 ? -14.305 4.133 19.359 1 77.31 174 ALA B O 1
ATOM 2738 N N . ALA B 1 175 ? -13.18 5.949 20.188 1 70.44 175 ALA B N 1
ATOM 2739 C CA . ALA B 1 175 ? -14.195 6.238 21.188 1 70.44 175 ALA B CA 1
ATOM 2740 C C . ALA B 1 175 ? -15.477 6.75 20.531 1 70.44 175 ALA B C 1
ATOM 2742 O O . ALA B 1 175 ? -15.43 7.539 19.594 1 70.44 175 ALA B O 1
ATOM 2743 N N . PRO B 1 176 ? -16.672 5.969 20.844 1 57.09 176 PRO B N 1
ATOM 2744 C CA . PRO B 1 176 ? -17.953 6.406 20.297 1 57.09 176 PRO B CA 1
ATOM 2745 C C . PRO B 1 176 ? -18.219 7.895 20.516 1 57.09 176 PRO B C 1
ATOM 2747 O O . PRO B 1 176 ? -17.797 8.453 21.531 1 57.09 176 PRO B O 1
ATOM 2750 N N . VAL B 1 177 ? -18.359 8.68 19.438 1 51.78 177 VAL B N 1
ATOM 2751 C CA . VAL B 1 177 ? -18.75 10.078 19.578 1 51.78 177 VAL B CA 1
ATOM 2752 C C . VAL B 1 177 ? -19.922 10.195 20.547 1 51.78 177 VAL B C 1
ATOM 2754 O O . VAL B 1 177 ? -20.953 9.547 20.375 1 51.78 177 VAL B O 1
ATOM 2757 N N . SER B 1 178 ? -19.641 10.469 21.734 1 41.38 178 SER B N 1
ATOM 2758 C CA . SER B 1 178 ? -20.734 10.742 22.656 1 41.38 178 SER B CA 1
ATOM 2759 C C . SER B 1 178 ? -21.75 11.711 22.062 1 41.38 178 SER B C 1
ATOM 2761 O O . SER B 1 178 ? -21.375 12.727 21.469 1 41.38 178 SER B O 1
ATOM 2763 N N . PRO B 1 179 ? -23.031 11.164 21.797 1 42.56 179 PRO B N 1
ATOM 2764 C CA . PRO B 1 179 ? -24.094 12.125 21.453 1 42.56 179 PRO B CA 1
ATOM 2765 C C . PRO B 1 179 ? -24.031 13.391 22.297 1 42.56 179 PRO B C 1
ATOM 2767 O O . PRO B 1 179 ? -23.844 13.312 23.516 1 42.56 179 PRO B O 1
ATOM 2770 N N . ALA B 1 180 ? -23.656 14.5 21.75 1 35.03 180 ALA B N 1
ATOM 2771 C CA . ALA B 1 180 ? -23.922 15.758 22.438 1 35.03 180 ALA B CA 1
ATOM 2772 C C . ALA B 1 180 ? -25.422 15.93 22.719 1 35.03 180 ALA B C 1
ATOM 2774 O O . ALA B 1 180 ? -26.266 15.516 21.922 1 35.03 180 ALA B O 1
#

Organism: Bordetella pertussis (strain Tohama I / ATCC BAA-589 / NCTC 13251) (NCBI:txid257313)

pLDDT: mean 90.86, std 10.1, range [35.03, 98.69]

Sequence (360 aa):
MTRIIGFAGWSGAGKTQLLSRLIPCLKARGHSVSTLKHAHHTFDIDTPGKDSFRHREAGATEVLIASSARWALMHELRDEPEPELGELLARMCPVDFILVEGFKRNAHIKIEVHRHANGKPWLFPDDPSIGAIACDAAPPHGTLPRVALDDYDAVADLVERLAWPLDTTIARLAAPVSPAMTRIIGFAGWSGAGKTQLLSRLIPCLKARGHSVSTLKHAHHTFDIDTPGKDSFRHREAGATEVLIASSARWALMHELRDEPEPELGELLARMCPVDFILVEGFKRNAHIKIEVHRHANGKPWLFPDDPSIGAIACDAAPPHGTLPRVALDDYDAVADLVERLAWPLDTTIARLAAPVSPA

Secondary structure (DSSP, 8-state):
--EEEEEE--TTSSHHHHHHHHHHHHHHTT--EEEEEE-SS----SPTTSHHHHHHHTT-SEEEEE-SSEEEEEEE-TTSPPPPHHHHHHTSPP-SEEEEE--TTS-S-EEEEE-GGG-PPP-TTT-TTEEEEEESS--SS--S-EEETT-HHHHHHHHHHHPEEHHHHHHHHHS-----/--EEEEEE--TTSSHHHHHHHHHHHHHHTT--EEEEEE-SS----SPTTSHHHHHHHHT-SEEEEE-SSEEEEEEE-TTSPPPPHHHHHHTSPP-SEEEEE--TTS-S-EEEEE-GGG-PPPSTTT-TTEEEEEESS--SS--S-EEETT-HHHHHHHHHHHPEEHHHHHHHHHS-----

Foldseek 3Di:
DEFEEEEDEDPPLCVVVLVVVLCVLLVVVVWFEAEAEDDPDDDDPDDPPDPQNVVVVVPDQWDWDDDPVDIDIDGDQVPHDDDDPLVVVVVDDGTHYYYYYDPLVALAAYEYRGEVVVVDDDPPPVRVSYQEYAYCDDDPDDDHHYDHSPPSNVVNVCCVVRTGDSVVSSVRRPDPPPDD/DEFEEEEDEDPPLCVVVLVVVLCVLLVVVVWFEAEAEDDPDDDDPDDPPDPQVVVVVVPDQWDWDDDPVGIDIDGDQVPHDDDDPLVVVVVDDGTHYYYYYDPLVALAAYEYRGEVVVVDDDDCVPRVSYQEYAYCDDDPDDDHHYDHSPPSNVVNVCCVVPTGDSVVSSVRRPDPPPDD